Protein AF-S4R5C9-F1 (afdb_monomer)

Radius of gyration: 19.51 Å; Cα contacts (8 Å, |Δi|>4): 243; chains: 1; bounding box: 45×40×56 Å

pLDDT: mean 91.58, std 9.18, range [53.19, 98.69]

Mean predicted aligned error: 5.05 Å

Solvent-accessible surface area (backbone atoms only — not comparable to full-atom values): 12036 Å² total; per-residue (Å²): 106,40,69,55,26,50,75,70,68,37,30,64,60,19,30,56,48,32,59,58,55,49,49,51,47,51,50,50,50,67,71,42,66,58,54,38,86,53,45,67,55,42,52,51,41,52,50,49,34,52,51,27,31,50,49,38,38,64,70,46,58,91,45,79,73,33,53,56,54,29,45,51,47,40,49,55,49,42,54,54,50,49,51,50,34,48,59,19,67,66,56,79,77,34,54,83,89,33,26,38,49,77,48,36,62,59,45,50,48,53,44,48,59,46,29,64,71,68,67,44,62,77,70,48,56,65,54,51,51,55,44,75,71,35,94,53,62,81,73,53,54,63,71,54,51,27,54,43,28,40,51,52,13,51,50,26,46,74,72,67,38,45,69,62,13,39,54,27,22,49,51,18,49,72,64,44,61,87,84,43,55,70,59,46,35,59,40,44,71,58,37,48,60,40,35,41,76,73,73,47,72,82,53,70,69,58,25,63,75,54,74,43,61,87,52,49,61,61,53,60,73,77,105

Organism: Petromyzon marinus (NCBI:txid7757)

Nearest PDB structures (foldseek):
  3t5x-assembly1_A  TM=9.957E-01  e=4.744E-06  Homo sapiens
  9e8h-assembly1_V  TM=8.371E-01  e=2.441E-03  Homo sapiens
  8amz-assembly1_S  TM=8.122E-01  e=6.911E-03  Spinacia oleracea
  6fvw-assembly1_P  TM=4.932E-01  e=7.602E-02  Saccharomyces cerevisiae S288C
  5l4k-assembly1_P  TM=5.499E-01  e=7.991E-01  Homo sapiens

Sequence (223 aa):
RCTYAVGNHEYVEAYKYQTVVVQYPSKAFQADKEENWALPIMNSVTLDLRIFANSVSLTFHPLLESIHKQGDTLEKAADTLMSCFRVCASDNRAGIDDSKKWGMLFLVNQLFKIYFKINKLHLCKPLIRAIDSSPLKDEYTKAQRVTFKYYVGRKAMFDSDFKQAEEYLSFAFSHCHRSSQKNKRMILIYLLPVKMLLGHMPTLRLLKKYDLMQFADVTKAVR

Foldseek 3Di:
DLVVCVVVLVLVVNLVVLLVVLVVLLVVCVVPLAAQPCLVVNLVSLVSNLVSLVSQLVVQDPDPVSPVVNLVSLVVSLVSLVSLLVSQLPRPPYDPVRGSVLNLLSSLLSNLVSCVVSVVLVVNVVSVVSLVPDPCVPVHDLVSLLSNLLSVLVSCVVVVVLVSNLVSLVSSLVSPDPVPLVSNLSSCVSNQVSCVVVVHHDDPVVCVSNVNCVCVVVSVVVD

InterPro domains:
  IPR045114 Csn12 family [PTHR12732] (10-223)

Structure (mmCIF, N/CA/C/O backbone):
data_AF-S4R5C9-F1
#
_entry.id   AF-S4R5C9-F1
#
loop_
_atom_site.group_PDB
_atom_site.id
_atom_site.type_symbol
_atom_site.label_atom_id
_atom_site.label_alt_id
_atom_site.label_comp_id
_atom_site.label_asym_id
_atom_site.label_entity_id
_atom_site.label_seq_id
_atom_site.pdbx_PDB_ins_code
_atom_site.Cartn_x
_atom_site.Cartn_y
_atom_site.Cartn_z
_atom_site.occupancy
_atom_site.B_iso_or_equiv
_atom_site.auth_seq_id
_atom_site.auth_comp_id
_atom_site.aut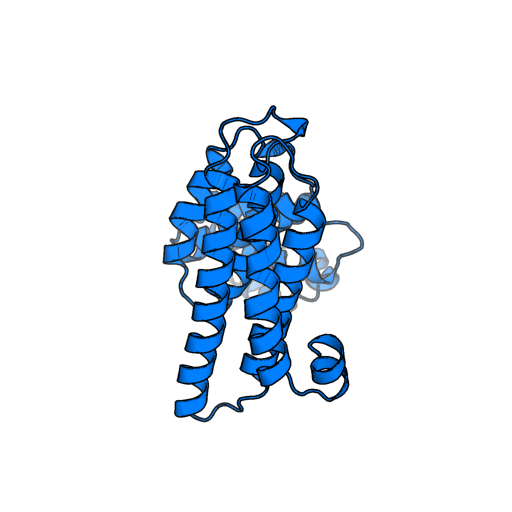h_asym_id
_atom_site.auth_atom_id
_atom_site.pdbx_PDB_model_num
ATOM 1 N N . ARG A 1 1 ? 17.166 -19.550 -13.943 1.00 79.81 1 ARG A N 1
ATOM 2 C CA . ARG A 1 1 ? 18.085 -19.312 -12.797 1.00 79.81 1 ARG A CA 1
ATOM 3 C C . ARG A 1 1 ? 17.322 -18.873 -11.551 1.00 79.81 1 ARG A C 1
ATOM 5 O O . ARG A 1 1 ? 17.345 -19.623 -10.592 1.00 79.81 1 ARG A O 1
ATOM 12 N N . CYS A 1 2 ? 16.576 -17.759 -11.571 1.00 82.38 2 CYS A N 1
ATOM 13 C CA . CYS A 1 2 ? 15.759 -17.349 -10.415 1.00 82.38 2 CYS A CA 1
ATOM 14 C C . CYS A 1 2 ? 14.733 -18.417 -9.989 1.00 82.38 2 CYS A C 1
ATOM 16 O O . CYS A 1 2 ? 14.710 -18.819 -8.835 1.00 82.38 2 CYS A O 1
ATOM 18 N N . THR A 1 3 ? 13.943 -18.942 -10.929 1.00 85.00 3 THR A N 1
ATOM 19 C CA . THR A 1 3 ? 12.956 -20.009 -10.667 1.00 85.00 3 THR A CA 1
ATOM 20 C C . THR A 1 3 ? 13.581 -21.290 -10.113 1.00 85.00 3 THR A C 1
ATOM 22 O O . THR A 1 3 ? 13.019 -21.908 -9.218 1.00 85.00 3 THR A O 1
ATOM 25 N N . TYR A 1 4 ? 14.768 -21.650 -10.603 1.00 88.88 4 TYR A N 1
ATOM 26 C CA . TYR A 1 4 ? 15.545 -22.788 -10.112 1.00 88.88 4 TYR A CA 1
ATOM 27 C C . TYR A 1 4 ? 15.993 -22.585 -8.656 1.00 88.88 4 TYR A C 1
ATOM 29 O O . TYR A 1 4 ? 15.743 -23.442 -7.817 1.00 88.88 4 TYR A O 1
ATOM 37 N N . ALA A 1 5 ? 16.559 -21.417 -8.331 1.00 85.50 5 ALA A N 1
ATOM 38 C CA . ALA A 1 5 ? 16.957 -21.079 -6.962 1.00 85.50 5 ALA A CA 1
ATOM 39 C C . ALA A 1 5 ? 15.758 -21.081 -5.995 1.00 85.50 5 ALA A C 1
ATOM 41 O O . ALA A 1 5 ? 15.862 -21.576 -4.877 1.00 85.50 5 ALA A O 1
ATOM 42 N N . VAL A 1 6 ? 14.590 -20.593 -6.435 1.00 86.44 6 VAL A N 1
ATOM 43 C CA . VAL A 1 6 ? 13.346 -20.675 -5.647 1.00 86.44 6 VAL A CA 1
ATOM 44 C C . VAL A 1 6 ? 12.923 -22.127 -5.417 1.00 86.44 6 VAL A C 1
ATOM 46 O O . VAL A 1 6 ? 12.556 -22.468 -4.295 1.00 86.44 6 VAL A O 1
ATOM 49 N N . GLY A 1 7 ? 13.006 -22.978 -6.446 1.00 86.69 7 GLY A N 1
ATOM 50 C CA . GLY A 1 7 ? 12.710 -24.411 -6.342 1.00 86.69 7 GLY A CA 1
ATOM 51 C C . GLY A 1 7 ? 13.601 -25.144 -5.334 1.00 86.69 7 GLY A C 1
ATOM 52 O O . GLY A 1 7 ? 13.126 -26.045 -4.653 1.00 86.69 7 GLY A O 1
ATOM 53 N N . ASN A 1 8 ? 14.847 -24.693 -5.174 1.00 89.50 8 ASN A N 1
ATOM 54 C CA . ASN A 1 8 ? 15.808 -25.239 -4.211 1.00 89.50 8 ASN A CA 1
ATOM 55 C C . ASN A 1 8 ? 15.792 -24.530 -2.842 1.00 89.50 8 ASN A C 1
ATOM 57 O O . ASN A 1 8 ? 16.657 -24.786 -2.011 1.00 89.50 8 ASN A O 1
ATOM 61 N N . HIS A 1 9 ? 14.843 -23.620 -2.594 1.00 84.81 9 HIS A N 1
ATOM 62 C CA . HIS A 1 9 ? 14.776 -22.788 -1.381 1.00 84.81 9 HIS A CA 1
ATOM 63 C C . HIS A 1 9 ? 15.998 -21.875 -1.140 1.00 84.81 9 HIS A C 1
ATOM 65 O O . HIS A 1 9 ? 16.202 -21.354 -0.042 1.00 84.81 9 HIS A O 1
ATOM 71 N N . GLU A 1 10 ? 16.773 -21.584 -2.184 1.00 88.44 10 GLU A N 1
ATOM 72 C CA . GLU A 1 10 ? 17.929 -20.685 -2.160 1.00 88.44 10 GLU A CA 1
ATOM 73 C C . GLU A 1 10 ? 17.485 -19.222 -2.346 1.00 88.44 10 GLU A C 1
ATOM 75 O O . GLU A 1 10 ? 17.770 -18.562 -3.351 1.00 88.44 10 GLU A O 1
ATOM 80 N N . TYR A 1 11 ? 16.753 -18.679 -1.367 1.00 87.06 11 TYR A N 1
ATOM 81 C CA . TYR A 1 11 ? 16.128 -17.354 -1.495 1.00 87.06 11 TYR A CA 1
ATOM 82 C C . TYR A 1 11 ? 17.123 -16.197 -1.640 1.00 87.06 11 TYR A C 1
ATOM 84 O O . TYR A 1 11 ? 16.793 -15.188 -2.264 1.00 87.06 11 TYR A O 1
ATOM 92 N N . VAL A 1 12 ? 18.338 -16.328 -1.094 1.00 87.94 12 VAL A N 1
ATOM 93 C CA . VAL A 1 12 ? 19.394 -15.309 -1.236 1.00 87.94 12 VAL A CA 1
ATOM 94 C C . VAL A 1 12 ? 19.803 -15.175 -2.699 1.00 87.94 12 VAL A C 1
ATOM 96 O O . VAL A 1 12 ? 19.916 -14.066 -3.220 1.00 87.94 12 VAL A O 1
ATOM 99 N N . GLU A 1 13 ? 19.980 -16.303 -3.377 1.00 89.44 13 GLU A N 1
ATOM 100 C CA . GLU A 1 13 ? 20.410 -16.327 -4.768 1.00 89.44 13 GLU A CA 1
ATOM 101 C C . GLU A 1 13 ? 19.257 -15.942 -5.705 1.00 89.44 13 GLU A C 1
ATOM 103 O O . GLU A 1 13 ? 19.438 -15.141 -6.624 1.00 89.44 13 GLU A O 1
ATOM 108 N N . ALA A 1 14 ? 18.035 -16.395 -5.398 1.00 91.75 14 ALA A N 1
ATOM 109 C CA . ALA A 1 14 ? 16.822 -15.926 -6.066 1.00 91.75 14 ALA A CA 1
ATOM 110 C C . ALA A 1 14 ? 16.676 -14.396 -5.980 1.00 91.75 14 ALA A C 1
ATOM 112 O O . ALA A 1 14 ? 16.425 -13.747 -6.994 1.00 91.75 14 ALA A O 1
ATOM 113 N N . TYR A 1 15 ? 16.899 -13.800 -4.804 1.00 92.25 15 TYR A N 1
ATOM 114 C CA . TYR A 1 15 ? 16.851 -12.349 -4.616 1.00 92.25 15 TYR A CA 1
ATOM 115 C C . TYR A 1 15 ? 17.889 -11.610 -5.475 1.00 92.25 15 TYR A C 1
ATOM 117 O O . TYR A 1 15 ? 17.554 -10.612 -6.121 1.00 92.25 15 TYR A O 1
ATOM 125 N N . LYS A 1 16 ? 19.134 -12.106 -5.540 1.00 91.69 16 LYS A N 1
ATOM 126 C CA . LYS A 1 16 ? 20.177 -11.512 -6.394 1.00 91.69 16 LYS A CA 1
ATOM 127 C C . LYS A 1 16 ? 19.778 -11.542 -7.866 1.00 91.69 16 LYS A C 1
ATOM 129 O O . LYS A 1 16 ? 19.816 -10.504 -8.525 1.00 91.69 16 LYS A O 1
ATOM 134 N N . TYR A 1 17 ? 19.340 -12.698 -8.372 1.00 93.12 17 TYR A N 1
ATOM 135 C CA . TYR A 1 17 ? 18.877 -12.808 -9.757 1.00 93.12 17 TYR A CA 1
ATOM 136 C C . TYR A 1 17 ? 17.682 -11.895 -10.025 1.00 93.12 17 TYR A C 1
ATOM 138 O O . TYR A 1 17 ? 17.655 -11.202 -11.040 1.00 93.12 17 TYR A O 1
ATOM 146 N N . GLN A 1 18 ? 16.726 -11.837 -9.099 1.00 94.56 18 GLN A N 1
ATOM 147 C CA . GLN A 1 18 ? 15.536 -11.013 -9.256 1.00 94.56 18 GLN A CA 1
ATOM 148 C C . GLN A 1 18 ? 15.854 -9.513 -9.265 1.00 94.56 18 GLN A C 1
ATOM 150 O O . GLN A 1 18 ? 15.237 -8.763 -10.017 1.00 94.56 18 GLN A O 1
ATOM 155 N N . THR A 1 19 ? 16.846 -9.070 -8.491 1.00 92.81 19 THR A N 1
ATOM 156 C CA . THR A 1 19 ? 17.295 -7.668 -8.482 1.00 92.81 19 THR A CA 1
ATOM 157 C C . THR A 1 19 ? 17.776 -7.232 -9.868 1.00 92.81 19 THR A C 1
ATOM 159 O O . THR A 1 19 ? 17.468 -6.126 -10.310 1.00 92.81 19 THR A O 1
ATOM 162 N N . VAL A 1 20 ? 18.469 -8.117 -10.592 1.00 93.31 20 VAL A N 1
ATOM 163 C CA . VAL A 1 20 ? 18.879 -7.869 -11.983 1.00 93.31 20 VAL A CA 1
ATOM 164 C C . VAL A 1 20 ? 17.662 -7.846 -12.911 1.00 93.31 20 VAL A C 1
ATOM 166 O O . VAL A 1 20 ? 17.539 -6.949 -13.742 1.00 93.31 20 VAL A O 1
ATOM 169 N N . VAL A 1 21 ? 16.721 -8.783 -12.740 1.00 93.88 21 VAL A N 1
ATOM 170 C CA . VAL A 1 21 ? 15.505 -8.874 -13.569 1.00 93.88 21 VAL A CA 1
ATOM 171 C C . VAL A 1 21 ? 14.656 -7.597 -13.494 1.00 93.88 21 VAL A C 1
ATOM 173 O O . VAL A 1 21 ? 14.178 -7.115 -14.520 1.00 93.88 21 VAL A O 1
ATOM 176 N N . VAL A 1 22 ? 14.509 -6.997 -12.310 1.00 94.00 22 VAL A N 1
ATOM 177 C CA . VAL A 1 22 ? 13.706 -5.772 -12.114 1.00 94.00 22 VAL A CA 1
ATOM 178 C C . VAL A 1 22 ? 14.245 -4.568 -12.906 1.00 94.00 22 VAL A C 1
ATOM 180 O O . VAL A 1 22 ? 13.493 -3.650 -13.243 1.00 94.00 22 VAL A O 1
ATOM 183 N N . GLN A 1 23 ? 15.527 -4.571 -13.280 1.00 90.31 23 GLN A N 1
ATOM 184 C CA . GLN A 1 23 ? 16.108 -3.489 -14.075 1.00 90.31 23 GLN A CA 1
ATOM 185 C C . GLN A 1 23 ? 15.614 -3.480 -15.529 1.00 90.31 23 GLN A C 1
ATOM 187 O O . GLN A 1 23 ? 15.586 -2.412 -16.140 1.00 90.31 23 GLN A O 1
ATOM 192 N N . TYR A 1 24 ? 15.208 -4.622 -16.099 1.00 91.75 24 TYR A N 1
ATOM 193 C CA . TYR A 1 24 ? 14.829 -4.690 -17.517 1.00 91.75 24 TYR A CA 1
ATOM 194 C C . TYR A 1 24 ? 13.519 -3.958 -17.831 1.00 91.75 24 TYR A C 1
ATOM 196 O O . TYR A 1 24 ? 13.548 -3.121 -18.733 1.00 91.75 24 TYR A O 1
ATOM 204 N N . PRO A 1 25 ? 12.406 -4.147 -17.088 1.00 89.25 25 PRO A N 1
ATOM 205 C CA . PRO A 1 25 ? 11.191 -3.362 -17.328 1.00 89.25 25 PRO A CA 1
ATOM 206 C C . PRO A 1 25 ? 11.414 -1.859 -17.132 1.00 89.25 25 PRO A C 1
ATOM 208 O O . PRO A 1 25 ? 10.849 -1.047 -17.856 1.00 89.25 25 PRO A O 1
ATOM 211 N N . SER A 1 26 ? 12.292 -1.478 -16.196 1.00 86.62 26 SER A N 1
ATOM 212 C CA . SER A 1 26 ? 12.654 -0.070 -15.986 1.00 86.62 26 SER A CA 1
ATOM 213 C C . SER A 1 26 ? 13.379 0.522 -17.199 1.00 86.62 26 SER A C 1
ATOM 215 O O . SER A 1 26 ? 13.092 1.651 -17.586 1.00 86.62 26 SER A O 1
ATOM 217 N N . LYS A 1 27 ? 14.293 -0.240 -17.817 1.00 89.00 27 LYS A N 1
ATOM 218 C CA . LYS A 1 27 ? 14.979 0.157 -19.057 1.00 89.00 27 LYS A CA 1
ATOM 219 C C . LYS A 1 27 ? 14.013 0.217 -20.242 1.00 89.00 27 LYS A C 1
ATOM 221 O O . LYS A 1 27 ? 14.058 1.188 -20.988 1.00 89.00 27 LYS A O 1
ATOM 226 N N . ALA A 1 28 ? 13.114 -0.760 -20.371 1.00 88.75 28 ALA A N 1
ATOM 227 C CA . ALA A 1 28 ? 12.087 -0.768 -21.414 1.00 88.75 28 ALA A CA 1
ATOM 228 C C . ALA A 1 28 ? 11.208 0.492 -21.344 1.00 88.75 28 ALA A C 1
ATOM 230 O O . ALA A 1 28 ? 11.053 1.188 -22.335 1.00 8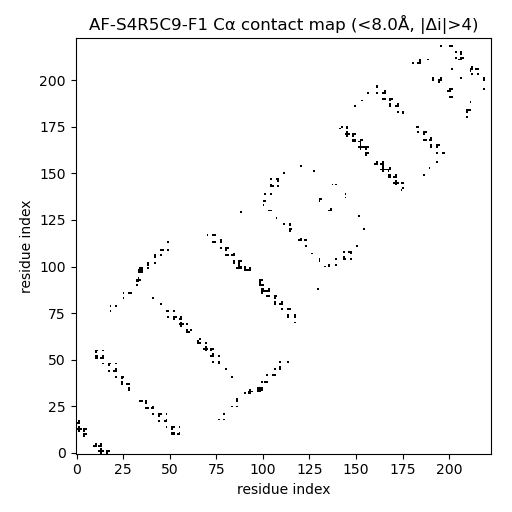8.75 28 ALA A O 1
ATOM 231 N N . PHE A 1 29 ? 10.754 0.884 -20.150 1.00 86.88 29 PHE A N 1
ATOM 232 C CA . PHE A 1 29 ? 9.981 2.119 -19.957 1.00 86.88 29 PHE A CA 1
ATOM 233 C C . PHE A 1 29 ? 10.718 3.418 -20.291 1.00 86.88 29 PHE A C 1
ATOM 235 O O . PHE A 1 29 ? 10.071 4.438 -20.548 1.00 86.88 29 PHE A O 1
ATOM 242 N N . GLN A 1 30 ? 12.049 3.414 -20.224 1.00 83.25 30 GLN A N 1
ATOM 243 C CA . GLN A 1 30 ? 12.864 4.566 -20.606 1.00 83.25 30 GLN A CA 1
ATOM 244 C C . GLN A 1 30 ? 13.075 4.638 -22.123 1.00 83.25 30 GLN A C 1
ATOM 246 O O . GLN A 1 30 ? 13.162 5.746 -22.657 1.00 83.25 30 GLN A O 1
ATOM 251 N N . ALA A 1 31 ? 13.147 3.482 -22.791 1.00 87.00 31 ALA A N 1
ATOM 252 C CA . ALA A 1 31 ? 13.216 3.379 -24.245 1.00 87.00 31 ALA A CA 1
ATOM 253 C C . ALA A 1 31 ? 11.865 3.739 -24.886 1.00 87.00 31 ALA A C 1
ATOM 255 O O . ALA A 1 31 ? 11.795 4.675 -25.683 1.00 87.00 31 ALA A O 1
ATOM 256 N N . ASP A 1 32 ? 10.790 3.091 -24.437 1.00 84.75 32 ASP A N 1
ATOM 257 C CA . ASP A 1 32 ? 9.441 3.256 -24.974 1.00 84.75 32 ASP A CA 1
ATOM 258 C C . ASP A 1 32 ? 8.687 4.291 -24.140 1.00 84.75 32 ASP A C 1
ATOM 260 O O . ASP A 1 32 ? 8.057 3.995 -23.120 1.00 84.75 32 ASP A O 1
ATOM 264 N N . LYS A 1 33 ? 8.812 5.566 -24.517 1.00 80.88 33 LYS A N 1
ATOM 265 C CA . LYS A 1 33 ? 8.306 6.680 -23.697 1.00 80.88 33 LYS A CA 1
ATOM 266 C C . LYS A 1 33 ? 6.783 6.771 -23.654 1.00 80.88 33 LYS A C 1
ATOM 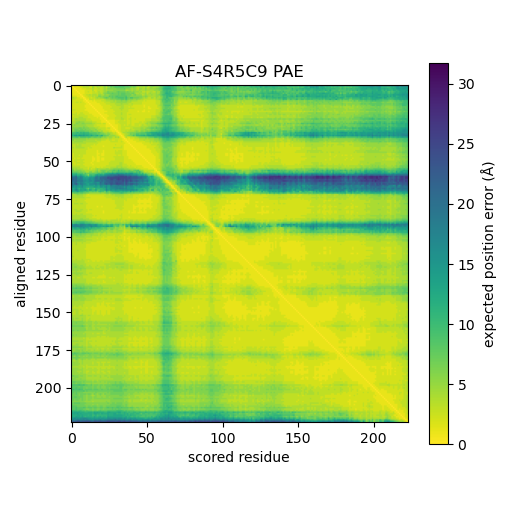268 O O . LYS A 1 33 ? 6.275 7.245 -22.642 1.00 80.88 33 LYS A O 1
ATOM 273 N N . GLU A 1 34 ? 6.099 6.288 -24.681 1.00 82.38 34 GLU A N 1
ATOM 274 C CA . GLU A 1 34 ? 4.664 6.517 -24.894 1.00 82.38 34 GLU A CA 1
ATOM 275 C C . GLU A 1 34 ? 3.790 5.295 -24.594 1.00 82.38 34 GLU A C 1
ATOM 277 O O . GLU A 1 34 ? 2.576 5.427 -24.586 1.00 82.38 34 GLU A O 1
ATOM 282 N N . GLU A 1 35 ? 4.383 4.140 -24.277 1.00 86.69 35 GLU A N 1
ATOM 283 C CA . GLU A 1 35 ? 3.642 2.898 -24.037 1.00 86.69 35 GLU A CA 1
ATOM 284 C C . GLU A 1 35 ? 3.809 2.375 -22.605 1.00 86.69 35 GLU A C 1
ATOM 286 O O . GLU A 1 35 ? 4.835 2.588 -21.945 1.00 86.69 35 GLU A O 1
ATOM 291 N N . ASN A 1 36 ? 2.818 1.612 -22.133 1.00 90.88 36 ASN A N 1
ATOM 292 C CA . ASN A 1 36 ? 2.822 0.989 -20.807 1.00 90.88 36 ASN A CA 1
ATOM 293 C C . ASN A 1 36 ? 2.753 -0.548 -20.819 1.00 90.88 36 ASN A C 1
ATOM 295 O O . ASN A 1 36 ? 2.555 -1.154 -19.762 1.00 90.88 36 ASN A O 1
ATOM 299 N N . TRP A 1 37 ? 2.981 -1.192 -21.969 1.00 91.62 37 TRP A N 1
ATOM 300 C CA . TRP A 1 37 ? 2.863 -2.646 -22.155 1.00 91.62 37 TRP A CA 1
ATOM 301 C C . TRP A 1 37 ? 3.650 -3.473 -21.122 1.00 91.62 37 TRP A C 1
ATOM 303 O O . TRP A 1 37 ? 3.231 -4.564 -20.736 1.00 91.62 37 TRP A O 1
ATOM 313 N N . ALA A 1 38 ? 4.777 -2.950 -20.624 1.00 92.94 38 ALA A N 1
ATOM 314 C CA . ALA A 1 38 ? 5.618 -3.616 -19.629 1.00 92.94 38 ALA A CA 1
ATOM 315 C C . ALA A 1 38 ? 5.130 -3.453 -18.168 1.00 92.94 38 ALA A C 1
ATOM 317 O O . ALA A 1 38 ? 5.760 -3.995 -17.256 1.00 92.94 38 ALA A O 1
ATOM 318 N N . LEU A 1 39 ? 4.003 -2.773 -17.899 1.00 93.88 39 LEU A N 1
ATOM 319 C CA . LEU A 1 39 ? 3.438 -2.616 -16.544 1.00 93.88 39 LEU A CA 1
ATOM 320 C C . LEU A 1 39 ? 3.095 -3.945 -15.857 1.00 93.88 39 LEU A C 1
ATOM 322 O O . LEU A 1 39 ? 3.478 -4.116 -14.695 1.00 93.88 39 LEU A O 1
ATOM 326 N N . PRO A 1 40 ? 2.424 -4.915 -16.508 1.00 94.75 40 PRO A N 1
ATOM 327 C CA . PRO A 1 40 ? 2.171 -6.217 -15.897 1.00 94.75 40 PRO A CA 1
ATOM 328 C C . PRO A 1 40 ? 3.468 -6.942 -15.519 1.00 94.75 40 PRO A C 1
ATOM 330 O O . PRO A 1 40 ? 3.555 -7.528 -14.438 1.00 94.75 40 PRO A O 1
ATOM 333 N N . ILE A 1 41 ? 4.501 -6.834 -16.362 1.00 95.31 41 ILE A N 1
ATOM 334 C CA . ILE A 1 41 ? 5.819 -7.426 -16.107 1.00 95.31 41 ILE A CA 1
ATOM 335 C C . ILE A 1 41 ? 6.460 -6.747 -14.898 1.00 95.31 41 ILE A C 1
ATOM 337 O O . ILE A 1 41 ? 6.837 -7.438 -13.955 1.00 95.31 41 ILE A O 1
ATOM 341 N N . MET A 1 42 ? 6.512 -5.408 -14.881 1.00 95.19 42 MET A N 1
ATOM 342 C CA . MET A 1 42 ? 7.004 -4.608 -13.754 1.00 95.19 42 MET A CA 1
ATOM 343 C C . MET A 1 42 ? 6.326 -5.018 -12.440 1.00 95.19 42 MET A C 1
ATOM 345 O O . MET A 1 42 ? 6.995 -5.251 -11.430 1.00 95.19 42 MET A O 1
ATOM 349 N N . ASN A 1 43 ? 4.998 -5.150 -12.450 1.00 95.75 43 ASN A N 1
ATOM 350 C CA . ASN A 1 43 ? 4.226 -5.537 -11.274 1.00 95.75 43 ASN A CA 1
ATOM 351 C C . ASN A 1 43 ? 4.595 -6.945 -10.783 1.00 95.75 43 ASN A C 1
ATOM 353 O O . ASN A 1 43 ? 4.781 -7.141 -9.581 1.00 95.75 43 ASN A O 1
ATOM 357 N N . SER A 1 44 ? 4.750 -7.914 -11.690 1.00 96.12 44 SER A N 1
ATOM 358 C CA . SER A 1 44 ? 5.162 -9.273 -11.322 1.00 96.12 44 SER A CA 1
ATOM 359 C C . SER A 1 44 ? 6.575 -9.289 -10.741 1.00 96.12 44 SER A C 1
ATOM 361 O O . SER A 1 44 ? 6.787 -9.772 -9.631 1.00 96.12 44 SER A O 1
ATOM 363 N N . VAL A 1 45 ? 7.546 -8.689 -11.436 1.00 95.56 45 VAL A N 1
ATOM 364 C CA . VAL A 1 45 ? 8.953 -8.791 -11.025 1.00 95.56 45 VAL A CA 1
ATOM 365 C C . VAL A 1 45 ? 9.237 -8.053 -9.717 1.00 95.56 45 VAL A C 1
ATOM 367 O O . VAL A 1 45 ? 10.059 -8.510 -8.920 1.00 95.56 45 VAL A O 1
ATOM 370 N N . THR A 1 46 ? 8.545 -6.940 -9.458 1.00 96.69 46 THR A N 1
ATOM 371 C CA . THR A 1 46 ? 8.674 -6.189 -8.197 1.00 96.69 46 THR A CA 1
ATOM 372 C C . THR A 1 46 ? 7.956 -6.877 -7.038 1.00 96.69 46 THR A C 1
ATOM 374 O O . THR A 1 46 ? 8.438 -6.826 -5.902 1.00 96.69 46 THR A O 1
ATOM 377 N N . LEU A 1 47 ? 6.839 -7.564 -7.302 1.00 96.75 47 LEU A N 1
ATOM 378 C CA . LEU A 1 47 ? 6.188 -8.429 -6.320 1.00 96.75 47 LEU A CA 1
ATOM 379 C C . LEU A 1 47 ? 7.114 -9.567 -5.895 1.00 96.75 47 LEU A C 1
ATOM 381 O O . LEU A 1 47 ? 7.294 -9.776 -4.693 1.00 96.75 47 LEU A O 1
ATOM 385 N N . ASP A 1 48 ? 7.709 -10.256 -6.864 1.00 95.44 48 ASP A N 1
ATOM 386 C CA . ASP A 1 48 ? 8.628 -11.367 -6.629 1.00 95.44 48 ASP A CA 1
ATOM 387 C C . ASP A 1 48 ? 9.862 -10.903 -5.858 1.00 95.44 48 ASP A C 1
ATOM 389 O O . ASP A 1 48 ? 10.213 -11.511 -4.848 1.00 95.44 48 ASP A O 1
ATOM 393 N N . LEU A 1 49 ? 10.451 -9.758 -6.232 1.00 95.75 49 LEU A N 1
ATOM 394 C CA . LEU A 1 49 ? 11.581 -9.178 -5.502 1.00 95.75 49 LEU A CA 1
ATOM 395 C C . LEU A 1 49 ? 11.238 -8.957 -4.024 1.00 95.75 49 LEU A C 1
ATOM 397 O O . LEU A 1 49 ? 12.008 -9.340 -3.145 1.00 95.75 49 LEU A O 1
ATOM 401 N N . ARG A 1 50 ? 10.057 -8.394 -3.734 1.00 96.19 50 ARG A N 1
ATOM 402 C CA . ARG A 1 50 ? 9.580 -8.199 -2.358 1.00 96.19 50 ARG A CA 1
ATOM 403 C C . ARG A 1 50 ? 9.371 -9.534 -1.641 1.00 96.19 50 ARG A C 1
ATOM 405 O O . ARG A 1 50 ? 9.684 -9.634 -0.458 1.00 96.19 50 ARG A O 1
ATOM 412 N N . ILE A 1 51 ? 8.800 -10.541 -2.307 1.00 94.19 51 ILE A N 1
ATOM 413 C CA . ILE A 1 51 ? 8.593 -11.875 -1.720 1.00 94.19 51 ILE A CA 1
ATOM 414 C C . ILE A 1 51 ? 9.940 -12.509 -1.375 1.00 94.19 51 ILE A C 1
ATOM 416 O O . ILE A 1 51 ? 10.115 -12.932 -0.237 1.00 94.19 51 ILE A O 1
ATOM 420 N N . PHE A 1 52 ? 10.903 -12.508 -2.295 1.00 93.50 52 PHE A N 1
ATOM 421 C CA . PHE A 1 52 ? 12.221 -13.094 -2.060 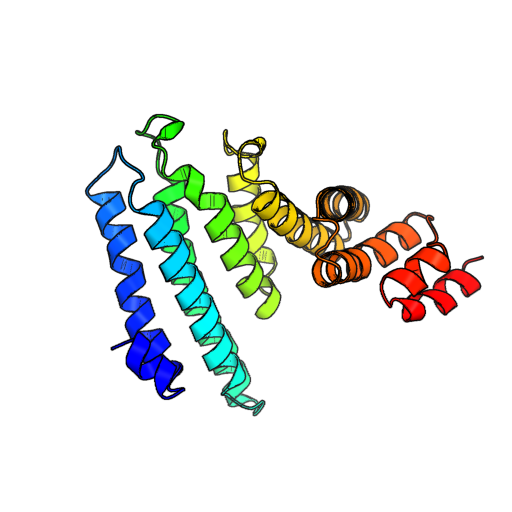1.00 93.50 52 PHE A CA 1
ATOM 422 C C . PHE A 1 52 ? 12.993 -12.336 -0.986 1.00 93.50 52 PHE A C 1
ATOM 424 O O . PHE A 1 52 ? 13.499 -12.970 -0.066 1.00 93.50 52 PHE A O 1
ATOM 431 N N . ALA A 1 53 ? 12.991 -10.999 -1.009 1.00 92.38 53 ALA A N 1
ATOM 432 C CA . ALA A 1 53 ? 13.591 -10.192 0.056 1.00 92.38 53 ALA A CA 1
ATOM 433 C C . ALA A 1 53 ? 12.984 -10.528 1.428 1.00 92.38 53 ALA A C 1
ATOM 435 O O . ALA A 1 53 ? 13.697 -10.662 2.419 1.00 92.38 53 ALA A O 1
ATOM 436 N N . ASN A 1 54 ? 11.663 -10.724 1.481 1.00 90.69 54 ASN A N 1
ATOM 437 C CA . ASN A 1 54 ? 10.952 -11.115 2.691 1.00 90.69 54 ASN A CA 1
ATOM 438 C C . ASN A 1 54 ? 11.304 -12.542 3.148 1.00 90.69 54 ASN A C 1
ATOM 440 O O . ASN A 1 54 ? 11.448 -12.759 4.346 1.00 90.69 54 ASN A O 1
ATOM 444 N N . SER A 1 55 ? 11.462 -13.495 2.227 1.00 88.69 55 SER A N 1
ATOM 445 C CA . SER A 1 55 ? 11.868 -14.874 2.536 1.00 88.69 55 SER A CA 1
ATOM 446 C C . SER A 1 55 ? 13.314 -14.953 3.025 1.00 88.69 55 SER A C 1
ATOM 448 O O . SER A 1 55 ? 13.587 -15.616 4.024 1.00 88.69 55 SER A O 1
ATOM 450 N N . VAL A 1 56 ? 14.229 -14.210 2.393 1.00 86.00 56 VAL A N 1
ATOM 451 C CA . VAL A 1 56 ? 15.611 -14.035 2.869 1.00 86.00 56 VAL A CA 1
ATOM 452 C C . VAL A 1 56 ? 15.598 -13.491 4.294 1.00 86.00 56 VAL A C 1
ATOM 454 O O . VAL A 1 56 ? 16.210 -14.068 5.188 1.00 86.00 56 VAL A O 1
ATOM 457 N N . SER A 1 57 ? 14.799 -12.448 4.527 1.00 78.12 57 SER A N 1
ATOM 458 C CA . SER A 1 57 ? 14.591 -11.847 5.843 1.00 78.12 57 SER A CA 1
ATOM 459 C C . SER A 1 57 ? 14.125 -12.843 6.914 1.00 78.12 57 SER A C 1
ATOM 461 O O . SER A 1 57 ? 14.439 -12.644 8.082 1.00 78.12 57 SER A O 1
ATOM 463 N N . LEU A 1 58 ? 13.350 -13.869 6.556 1.00 76.69 58 LEU A N 1
ATOM 464 C CA . LEU A 1 58 ? 12.832 -14.870 7.498 1.00 76.69 58 LEU A CA 1
ATOM 465 C C . LEU A 1 58 ? 13.798 -16.041 7.723 1.00 76.69 58 LEU A C 1
ATOM 467 O O . LEU A 1 58 ? 13.737 -16.676 8.769 1.00 76.69 58 LEU A O 1
ATOM 471 N N . THR A 1 59 ? 14.677 -16.322 6.757 1.00 72.44 59 THR A N 1
ATOM 472 C CA . THR A 1 59 ? 15.646 -17.433 6.824 1.00 72.44 59 THR A CA 1
ATOM 473 C C . THR A 1 59 ? 16.796 -17.119 7.789 1.00 72.44 59 THR A C 1
ATOM 475 O O . THR A 1 59 ? 17.360 -18.007 8.422 1.00 72.44 59 THR A O 1
ATOM 478 N N . PHE A 1 60 ? 17.116 -15.838 7.957 1.00 66.00 60 PHE A N 1
ATOM 479 C CA . PHE A 1 60 ? 18.039 -15.360 8.977 1.00 66.00 60 PHE A CA 1
ATOM 480 C C . PHE A 1 60 ? 17.346 -15.362 10.363 1.00 66.00 60 PHE A C 1
ATOM 482 O O . PHE A 1 60 ? 16.669 -14.408 10.734 1.00 66.00 60 PHE A O 1
ATOM 489 N N . HIS A 1 61 ? 17.482 -16.463 11.118 1.00 53.19 61 HIS A N 1
ATOM 490 C CA . HIS A 1 61 ? 17.027 -16.644 12.518 1.00 53.19 61 HIS A CA 1
ATOM 491 C C . HIS A 1 61 ? 17.489 -15.470 13.425 1.00 53.19 61 HIS A C 1
ATOM 493 O O . HIS A 1 61 ? 18.549 -14.923 13.135 1.00 53.19 61 HIS A O 1
ATOM 499 N N . PRO A 1 62 ? 16.788 -15.072 14.516 1.00 53.31 62 PRO A N 1
ATOM 500 C CA . PRO A 1 62 ? 16.941 -13.790 15.213 1.00 53.31 62 PRO A CA 1
ATOM 501 C C . PRO A 1 62 ? 18.152 -13.761 16.162 1.00 53.31 62 PRO A C 1
ATOM 503 O O . PRO A 1 62 ? 18.019 -13.609 17.373 1.00 53.31 62 PRO A O 1
ATOM 506 N N . LEU A 1 63 ? 19.350 -13.906 15.611 1.00 58.94 63 LEU A N 1
ATOM 507 C CA . LEU A 1 63 ? 20.577 -13.440 16.249 1.00 58.94 63 LEU A CA 1
ATOM 508 C C . LEU A 1 63 ? 20.726 -11.940 15.943 1.00 58.94 63 LEU A C 1
ATOM 510 O O . LEU A 1 63 ? 20.364 -11.489 14.860 1.00 58.94 63 LEU A O 1
ATOM 514 N N . LEU A 1 64 ? 21.247 -11.139 16.873 1.00 56.88 64 LEU A N 1
ATOM 515 C CA . LEU A 1 64 ? 21.312 -9.670 16.744 1.00 56.88 64 LEU A CA 1
ATOM 516 C C . LEU A 1 64 ? 21.974 -9.179 15.437 1.00 56.88 64 LEU A C 1
ATOM 518 O O . LEU A 1 64 ? 21.500 -8.216 14.834 1.00 56.88 64 LEU A O 1
ATOM 522 N N . GLU A 1 65 ? 23.001 -9.873 14.936 1.00 57.53 65 GLU A N 1
ATOM 523 C CA . GLU A 1 65 ? 23.642 -9.555 13.646 1.00 57.53 65 GLU A CA 1
ATOM 524 C C . GLU A 1 65 ? 22.744 -9.824 12.428 1.00 57.53 65 GLU A C 1
ATOM 526 O O . GLU A 1 65 ? 22.868 -9.185 11.378 1.00 57.53 65 GLU A O 1
ATOM 531 N N . SER A 1 66 ? 21.824 -10.776 12.551 1.00 55.56 66 SER A N 1
ATOM 532 C CA . SER A 1 66 ? 20.940 -11.203 11.473 1.00 55.56 66 SER A CA 1
ATOM 533 C C . SER A 1 66 ? 19.760 -10.237 11.294 1.00 55.56 66 SER A C 1
ATOM 535 O O . SER A 1 66 ? 19.345 -9.993 10.163 1.00 55.56 66 SER A O 1
ATOM 537 N N . ILE A 1 67 ? 19.294 -9.603 12.380 1.00 58.88 67 ILE A N 1
ATOM 538 C CA . ILE A 1 67 ? 18.264 -8.547 12.363 1.00 58.88 67 ILE A CA 1
ATOM 539 C C . ILE A 1 67 ? 18.766 -7.327 11.578 1.00 58.88 67 ILE A C 1
ATOM 541 O O . ILE A 1 67 ? 18.024 -6.736 10.792 1.00 58.88 67 ILE A O 1
ATOM 545 N N . HIS A 1 68 ? 20.047 -6.977 11.721 1.00 62.47 68 HIS A N 1
ATOM 546 C CA . HIS A 1 68 ? 20.644 -5.875 10.964 1.00 62.47 68 HIS A CA 1
ATOM 547 C C . HIS A 1 68 ? 20.709 -6.194 9.457 1.00 62.47 68 HIS A C 1
ATOM 549 O O . HIS A 1 68 ? 20.288 -5.392 8.624 1.00 62.47 68 HIS A O 1
ATOM 555 N N . LYS A 1 69 ? 21.133 -7.416 9.098 1.00 65.88 69 LYS A N 1
ATOM 556 C CA . LYS A 1 69 ? 21.138 -7.906 7.702 1.00 65.88 69 LYS A CA 1
ATOM 557 C C . LYS A 1 69 ? 19.725 -8.063 7.113 1.00 65.88 69 LYS A C 1
ATOM 559 O O . LYS A 1 69 ? 19.532 -7.910 5.902 1.00 65.88 69 LYS A O 1
ATOM 564 N N . GLN A 1 70 ? 18.731 -8.337 7.960 1.00 63.66 70 GLN A N 1
ATOM 565 C CA . GLN A 1 70 ? 17.318 -8.422 7.593 1.00 63.66 70 GLN A CA 1
ATOM 566 C C . GLN A 1 70 ? 16.779 -7.069 7.111 1.00 63.66 70 GLN A C 1
ATOM 568 O O . GLN A 1 70 ? 16.135 -7.009 6.059 1.00 63.66 70 GLN A O 1
ATOM 573 N N . GLY A 1 71 ? 17.050 -6.000 7.869 1.00 74.25 71 GLY A N 1
ATOM 574 C CA . GLY A 1 71 ? 16.702 -4.630 7.490 1.00 74.25 71 GLY A CA 1
ATOM 575 C C . GLY A 1 71 ? 17.382 -4.220 6.187 1.00 74.25 71 GLY A C 1
ATOM 576 O O . GLY A 1 71 ? 16.704 -3.796 5.257 1.00 74.25 71 GLY A O 1
ATOM 577 N N . ASP A 1 72 ? 18.688 -4.471 6.073 1.00 85.25 72 ASP A N 1
ATOM 578 C CA . ASP A 1 72 ? 19.500 -4.110 4.902 1.00 85.25 72 ASP A CA 1
ATOM 579 C C . ASP A 1 72 ? 18.977 -4.722 3.585 1.00 85.25 72 ASP A C 1
ATOM 581 O O . ASP A 1 72 ? 18.833 -4.035 2.573 1.00 85.25 72 ASP A O 1
ATOM 585 N N . THR A 1 73 ? 18.600 -6.007 3.586 1.00 89.94 73 THR A N 1
ATOM 586 C CA . THR A 1 73 ? 18.061 -6.658 2.373 1.00 89.94 73 THR A CA 1
ATOM 587 C C . THR A 1 73 ? 16.729 -6.040 1.940 1.00 89.94 73 THR A C 1
ATOM 589 O O . THR A 1 73 ? 16.502 -5.786 0.757 1.00 89.94 73 THR A O 1
ATOM 592 N N . LEU A 1 74 ? 15.835 -5.791 2.899 1.00 93.06 74 LEU A N 1
ATOM 593 C CA . LEU A 1 74 ? 14.532 -5.185 2.637 1.00 93.06 74 LEU A CA 1
ATOM 594 C C . LEU A 1 74 ? 14.663 -3.723 2.188 1.00 93.06 74 LEU A C 1
ATOM 596 O O . LEU A 1 74 ? 13.924 -3.295 1.303 1.00 93.06 74 LEU A O 1
ATOM 600 N N . GLU A 1 75 ? 15.617 -2.980 2.743 1.00 94.00 75 GLU A N 1
ATOM 601 C CA . GLU A 1 75 ? 15.937 -1.610 2.335 1.00 94.00 75 GLU A CA 1
ATOM 602 C C . GLU A 1 75 ? 16.443 -1.549 0.895 1.00 94.00 75 GLU A C 1
ATOM 604 O O . GLU A 1 75 ? 15.867 -0.827 0.083 1.00 94.00 75 GLU A O 1
ATOM 609 N N . LYS A 1 76 ? 17.407 -2.399 0.527 1.00 94.06 76 LYS A N 1
ATOM 610 C CA . LYS A 1 76 ? 17.897 -2.508 -0.859 1.00 94.06 76 LYS A CA 1
ATOM 611 C C . LYS A 1 76 ? 16.785 -2.872 -1.847 1.00 94.06 76 LYS A C 1
ATOM 613 O O . LYS A 1 76 ? 16.727 -2.344 -2.964 1.00 94.06 76 LYS A O 1
AT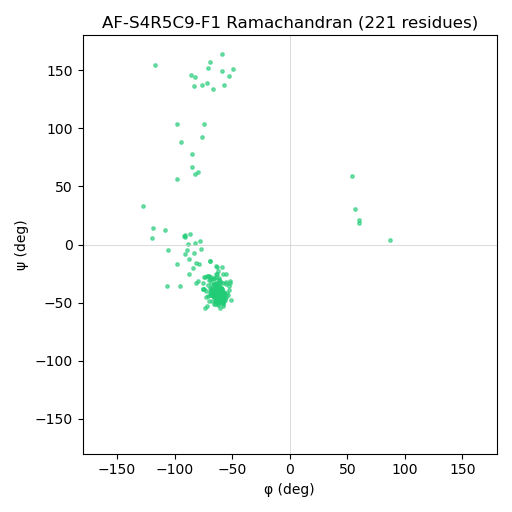OM 618 N N . ALA A 1 77 ? 15.866 -3.749 -1.442 1.00 95.88 77 ALA A N 1
ATOM 619 C CA . ALA A 1 77 ? 14.704 -4.082 -2.258 1.00 95.88 77 ALA A CA 1
ATOM 620 C C . ALA A 1 77 ? 13.775 -2.866 -2.419 1.00 95.88 77 ALA A C 1
ATOM 622 O O . ALA A 1 77 ? 13.311 -2.584 -3.526 1.00 95.88 77 ALA A O 1
ATOM 623 N N . ALA A 1 78 ? 13.529 -2.114 -1.341 1.00 97.00 78 ALA A N 1
ATOM 624 C CA . ALA A 1 78 ? 12.745 -0.884 -1.397 1.00 97.00 78 ALA A CA 1
ATOM 625 C C . ALA A 1 78 ? 13.391 0.180 -2.291 1.00 97.00 78 ALA A C 1
ATOM 627 O O . ALA A 1 78 ? 12.672 0.810 -3.060 1.00 97.00 78 ALA A O 1
ATOM 628 N N . ASP A 1 79 ? 14.713 0.345 -2.268 1.00 96.31 79 ASP A N 1
ATOM 629 C CA . ASP A 1 79 ? 15.414 1.289 -3.148 1.00 96.31 79 ASP A CA 1
ATOM 630 C C . ASP A 1 79 ? 15.220 0.941 -4.629 1.00 96.31 79 ASP A C 1
ATOM 632 O O . ASP A 1 79 ? 14.970 1.816 -5.467 1.00 96.31 79 ASP A O 1
ATOM 636 N N . THR A 1 80 ? 15.239 -0.356 -4.945 1.00 96.31 80 THR A N 1
ATOM 637 C CA . THR A 1 80 ? 14.966 -0.863 -6.295 1.00 96.31 80 THR A CA 1
ATOM 638 C C . THR A 1 80 ? 13.520 -0.568 -6.717 1.00 96.31 80 THR A C 1
ATOM 640 O O . THR A 1 80 ? 13.279 -0.040 -7.806 1.00 96.31 80 THR A O 1
ATOM 643 N N . LEU A 1 81 ? 12.543 -0.830 -5.840 1.00 97.50 81 LEU A N 1
ATOM 644 C CA . LEU A 1 81 ? 11.129 -0.504 -6.078 1.00 97.50 81 LEU A CA 1
ATOM 645 C C . LEU A 1 81 ? 10.893 1.010 -6.201 1.00 97.50 81 LEU A C 1
ATOM 647 O O . LEU A 1 81 ? 10.105 1.441 -7.042 1.00 97.50 81 LEU A O 1
ATOM 651 N N . MET A 1 82 ? 11.596 1.825 -5.412 1.00 97.12 82 MET A N 1
ATOM 652 C CA . MET A 1 82 ? 11.556 3.286 -5.495 1.00 97.12 82 MET A CA 1
ATOM 653 C C . MET A 1 82 ? 12.064 3.791 -6.843 1.00 97.12 82 MET A C 1
ATOM 655 O O . MET A 1 82 ? 11.515 4.751 -7.379 1.00 97.12 82 MET A O 1
ATOM 659 N N . SER A 1 83 ? 13.081 3.144 -7.417 1.00 95.81 83 SER A N 1
ATOM 660 C CA . SER A 1 83 ? 13.546 3.456 -8.772 1.00 95.81 83 SER A CA 1
ATOM 661 C C . SER A 1 83 ? 12.449 3.211 -9.812 1.00 95.81 83 SER A C 1
ATOM 663 O O . SER A 1 83 ? 12.138 4.103 -10.601 1.00 95.81 83 SER A O 1
ATOM 665 N N . CYS A 1 84 ? 11.779 2.057 -9.739 1.00 95.88 84 CYS A N 1
ATOM 666 C CA . CYS A 1 84 ? 10.652 1.724 -10.615 1.00 95.88 84 CYS A CA 1
ATOM 667 C C . CYS A 1 84 ? 9.499 2.730 -10.461 1.00 95.88 84 CYS A C 1
ATOM 669 O O . CYS A 1 84 ? 8.913 3.182 -11.446 1.00 95.88 84 CYS A O 1
ATOM 671 N N . PHE A 1 85 ? 9.203 3.124 -9.217 1.00 96.75 85 PHE A N 1
ATOM 672 C CA . PHE A 1 85 ? 8.186 4.127 -8.910 1.00 96.75 85 PHE A CA 1
ATOM 673 C C . PHE A 1 85 ? 8.530 5.483 -9.530 1.00 96.75 85 PHE A C 1
ATOM 675 O O . PHE A 1 85 ? 7.661 6.096 -10.143 1.00 96.75 85 PHE A O 1
ATOM 682 N N . ARG A 1 86 ? 9.787 5.935 -9.424 1.00 95.44 86 ARG A N 1
ATOM 683 C CA . ARG A 1 86 ? 10.235 7.204 -10.021 1.00 95.44 86 ARG A CA 1
ATOM 684 C C . ARG A 1 86 ? 10.063 7.216 -11.537 1.00 95.44 86 ARG A C 1
ATOM 686 O O . ARG A 1 86 ? 9.573 8.211 -12.060 1.00 95.44 86 ARG A O 1
ATOM 693 N N . VAL A 1 87 ? 10.392 6.114 -12.217 1.00 93.50 87 VAL A N 1
ATOM 694 C CA . VAL A 1 87 ? 10.172 5.977 -13.668 1.00 93.50 87 VAL A CA 1
ATOM 695 C C . VAL A 1 87 ? 8.691 6.164 -14.007 1.00 93.50 87 VAL A C 1
ATOM 697 O O . VAL A 1 87 ? 8.365 6.996 -14.849 1.00 93.50 87 VAL A O 1
ATOM 700 N N . CYS A 1 88 ? 7.790 5.482 -13.293 1.00 93.69 88 CYS A N 1
ATOM 701 C CA . CYS A 1 88 ? 6.343 5.606 -13.508 1.00 93.69 88 CYS A CA 1
ATOM 702 C C . CYS A 1 88 ? 5.806 7.008 -13.172 1.00 93.69 88 CYS A C 1
ATOM 704 O O . CYS A 1 88 ? 4.969 7.543 -13.890 1.00 93.69 88 CYS A O 1
ATOM 706 N N . ALA A 1 89 ? 6.287 7.618 -12.086 1.00 93.50 89 ALA A N 1
ATOM 707 C CA . ALA A 1 89 ? 5.832 8.929 -11.626 1.00 93.50 89 ALA A CA 1
ATOM 708 C C . ALA A 1 89 ? 6.280 10.074 -12.549 1.00 93.50 89 ALA A C 1
ATOM 710 O O . ALA A 1 89 ? 5.577 11.075 -12.667 1.00 93.50 89 ALA A O 1
ATOM 711 N N . SER A 1 90 ? 7.436 9.924 -13.205 1.00 91.75 90 SER A N 1
ATOM 712 C CA . SER A 1 90 ? 7.982 10.905 -14.153 1.00 91.75 90 SER A CA 1
ATOM 713 C C . SER A 1 90 ? 7.309 10.903 -15.529 1.00 91.75 90 SER A C 1
ATOM 715 O O . SER A 1 90 ? 7.649 11.729 -16.377 1.00 91.75 90 SER A O 1
ATOM 717 N N . ASP A 1 91 ? 6.365 9.990 -15.766 1.00 89.19 91 ASP A N 1
ATOM 718 C CA . ASP A 1 91 ? 5.684 9.880 -17.048 1.00 89.19 91 ASP A CA 1
ATOM 719 C C . ASP A 1 91 ? 4.664 11.009 -17.254 1.00 89.19 91 ASP A C 1
ATOM 721 O O . ASP A 1 91 ? 3.576 11.029 -16.674 1.00 89.19 91 ASP A O 1
ATOM 725 N N . ASN A 1 92 ? 5.050 11.979 -18.079 1.00 84.19 92 ASN A N 1
ATOM 726 C CA . ASN A 1 92 ? 4.249 13.154 -18.423 1.00 84.19 92 ASN A CA 1
ATOM 727 C C . ASN A 1 92 ? 3.951 13.247 -19.926 1.00 84.19 92 ASN A C 1
ATOM 729 O O . ASN A 1 92 ? 3.449 14.276 -20.366 1.00 84.19 92 ASN A O 1
ATOM 733 N N . ARG A 1 93 ? 4.327 12.232 -20.714 1.00 76.12 93 ARG A N 1
ATOM 734 C CA . ARG A 1 93 ? 4.250 12.283 -22.184 1.00 76.12 93 ARG A CA 1
ATOM 735 C C . ARG A 1 93 ? 3.115 11.440 -22.745 1.00 76.12 93 ARG A C 1
ATOM 737 O O . ARG A 1 93 ? 2.517 11.846 -23.732 1.00 76.12 93 ARG A O 1
ATOM 744 N N . ALA A 1 94 ? 2.833 10.299 -22.124 1.00 75.31 94 ALA A N 1
ATOM 745 C CA . ALA A 1 94 ? 1.772 9.412 -22.571 1.00 75.31 94 ALA A CA 1
ATOM 746 C C . ALA A 1 94 ? 0.377 9.998 -22.293 1.00 75.31 94 ALA A C 1
ATOM 748 O O . ALA A 1 94 ? 0.175 10.747 -21.329 1.00 75.31 94 ALA A O 1
ATOM 749 N N . GLY A 1 95 ? -0.594 9.605 -23.122 1.00 82.75 95 GLY A N 1
ATOM 750 C CA . GLY A 1 95 ? -2.011 9.764 -22.804 1.00 82.75 95 GLY A CA 1
ATOM 751 C C . GLY A 1 95 ? -2.372 9.028 -21.509 1.00 82.75 95 GLY A C 1
ATOM 752 O O . GLY A 1 95 ? -1.613 8.193 -21.020 1.00 82.75 95 GLY A O 1
ATOM 753 N N . ILE A 1 96 ? -3.532 9.340 -20.925 1.00 86.62 96 ILE A N 1
ATOM 754 C CA . ILE A 1 96 ? -3.957 8.746 -19.645 1.00 86.62 96 ILE A CA 1
ATOM 755 C C . ILE A 1 96 ? -3.993 7.213 -19.720 1.00 86.62 96 ILE A C 1
ATOM 757 O O . ILE A 1 96 ? -3.520 6.562 -18.790 1.00 86.62 96 ILE A O 1
ATOM 761 N N . ASP A 1 97 ? -4.490 6.648 -20.819 1.00 86.94 97 ASP A N 1
ATOM 762 C CA . ASP A 1 97 ? -4.648 5.198 -20.992 1.00 86.94 97 ASP A CA 1
ATOM 763 C C . ASP A 1 97 ? -3.301 4.471 -21.106 1.00 86.94 97 ASP A C 1
ATOM 765 O O . ASP A 1 97 ? -3.088 3.440 -20.463 1.00 86.94 97 ASP A O 1
ATOM 769 N N . ASP A 1 98 ? -2.345 5.072 -21.814 1.00 89.94 98 ASP A N 1
ATOM 770 C CA . ASP A 1 98 ? -1.002 4.520 -22.018 1.00 89.94 98 ASP A CA 1
ATOM 771 C C . ASP A 1 98 ? 0.001 4.970 -20.951 1.00 89.94 98 ASP A C 1
ATOM 773 O O . ASP A 1 98 ? 1.194 4.671 -21.020 1.00 89.94 98 ASP A O 1
ATOM 777 N N . SER A 1 99 ? -0.460 5.677 -19.916 1.00 92.69 99 SER A N 1
ATOM 778 C CA . SER A 1 99 ? 0.449 6.210 -18.913 1.00 92.69 99 SER A CA 1
ATOM 779 C C . SER A 1 99 ? 1.031 5.118 -18.020 1.00 92.69 99 SER A C 1
ATOM 781 O O . SER A 1 99 ? 0.351 4.235 -17.494 1.00 92.69 99 SER A O 1
ATOM 783 N N . LYS A 1 100 ? 2.320 5.240 -17.720 1.00 93.62 100 LYS A N 1
ATOM 784 C CA . LYS A 1 100 ? 3.010 4.418 -16.719 1.00 93.62 100 LYS A CA 1
ATOM 785 C C . LYS A 1 100 ? 2.548 4.745 -15.300 1.00 93.62 100 LYS A C 1
ATOM 787 O O . LYS A 1 100 ? 2.784 3.956 -14.382 1.00 93.62 100 LYS A O 1
ATOM 792 N N . LYS A 1 101 ? 1.837 5.866 -15.101 1.00 94.81 101 LYS A N 1
ATOM 793 C CA . LYS A 1 101 ? 1.251 6.249 -13.808 1.00 94.81 101 LYS A CA 1
ATOM 794 C C . LYS A 1 101 ? 0.287 5.187 -13.268 1.00 94.81 101 LYS A C 1
ATOM 796 O O . LYS A 1 101 ? 0.215 5.027 -12.051 1.00 94.81 101 LYS A O 1
ATOM 801 N N . TRP A 1 102 ? -0.328 4.365 -14.124 1.00 95.38 102 TRP A N 1
ATOM 802 C CA . TRP A 1 102 ? -1.124 3.199 -13.712 1.00 95.38 102 TRP A CA 1
ATOM 803 C C . TRP A 1 102 ? -0.357 2.201 -12.821 1.00 95.38 102 TRP A C 1
ATOM 805 O O . TRP A 1 102 ? -0.958 1.512 -11.994 1.00 95.38 102 TRP A O 1
ATOM 815 N N . GLY A 1 103 ? 0.976 2.151 -12.917 1.00 95.50 103 GLY A N 1
ATOM 816 C CA . GLY A 1 103 ? 1.832 1.322 -12.061 1.00 95.50 103 GLY A CA 1
ATOM 817 C C . GLY A 1 103 ? 2.105 1.891 -10.665 1.00 95.50 103 GLY A C 1
ATOM 818 O O . GLY A 1 103 ? 2.527 1.149 -9.772 1.00 95.50 103 GLY A O 1
ATOM 819 N N . MET A 1 104 ? 1.866 3.188 -10.432 1.00 97.25 104 MET A N 1
ATOM 820 C CA . MET A 1 104 ? 2.294 3.866 -9.202 1.00 97.25 104 MET A CA 1
ATOM 821 C C . MET A 1 104 ? 1.672 3.248 -7.951 1.00 97.25 104 MET A C 1
ATOM 823 O O . MET A 1 104 ? 2.396 2.923 -7.008 1.00 97.25 104 MET A O 1
ATOM 827 N N . LEU A 1 105 ? 0.348 3.047 -7.926 1.00 98.19 105 LEU A N 1
ATOM 828 C CA . LEU A 1 105 ? -0.324 2.558 -6.719 1.00 98.19 105 LEU A CA 1
ATOM 829 C C . LEU A 1 105 ? 0.088 1.127 -6.360 1.00 98.19 105 LEU A C 1
ATOM 831 O O . LEU A 1 105 ? 0.193 0.785 -5.179 1.00 98.19 105 LEU A O 1
ATOM 835 N N . PHE A 1 106 ? 0.359 0.285 -7.360 1.00 98.12 106 PHE A N 1
ATOM 836 C CA . PHE A 1 106 ? 0.884 -1.053 -7.117 1.00 98.12 106 PHE A CA 1
ATOM 837 C C . PHE A 1 106 ? 2.248 -0.990 -6.424 1.00 98.12 106 PHE A C 1
ATOM 839 O O . PHE A 1 106 ? 2.423 -1.611 -5.373 1.00 98.12 106 PHE A O 1
ATOM 846 N N . LEU A 1 107 ? 3.181 -0.205 -6.969 1.00 98.25 107 LEU A N 1
ATOM 847 C CA . LEU A 1 107 ? 4.531 -0.046 -6.424 1.00 98.25 107 LEU A CA 1
ATOM 848 C C . LEU A 1 107 ? 4.503 0.550 -5.012 1.00 98.25 107 LEU A C 1
ATOM 850 O O . LEU A 1 107 ? 5.157 0.020 -4.115 1.00 98.25 107 LEU A O 1
ATOM 854 N N . VAL A 1 108 ? 3.673 1.571 -4.775 1.00 98.56 108 VAL A N 1
ATOM 855 C CA . VAL A 1 108 ? 3.464 2.159 -3.441 1.00 98.56 108 VAL A CA 1
ATOM 856 C C . VAL A 1 108 ? 2.945 1.120 -2.447 1.00 98.56 108 VAL A C 1
ATOM 858 O O . VAL A 1 108 ? 3.455 1.028 -1.332 1.00 98.56 108 VAL A O 1
ATOM 861 N N . ASN A 1 109 ? 1.996 0.269 -2.845 1.00 98.56 109 ASN A N 1
ATOM 862 C CA . ASN A 1 109 ? 1.506 -0.812 -1.987 1.00 98.56 109 ASN A CA 1
ATOM 863 C C . ASN A 1 109 ? 2.591 -1.852 -1.654 1.00 98.56 109 ASN A C 1
ATOM 865 O O . ASN A 1 109 ? 2.573 -2.421 -0.557 1.00 98.56 109 ASN A O 1
ATOM 869 N N . GLN A 1 110 ? 3.532 -2.118 -2.567 1.00 98.44 110 GLN A N 1
ATOM 870 C CA . GLN A 1 110 ? 4.685 -2.973 -2.265 1.00 98.44 110 GLN A CA 1
ATOM 871 C C . GLN A 1 110 ? 5.664 -2.285 -1.311 1.00 98.44 110 GLN A C 1
ATOM 873 O O . GLN A 1 110 ? 6.088 -2.902 -0.335 1.00 98.44 110 GLN A O 1
ATOM 878 N N . LEU A 1 111 ? 5.961 -1.005 -1.540 1.00 98.44 111 LEU A N 1
ATOM 879 C CA . LEU A 1 111 ? 6.831 -0.196 -0.684 1.00 98.44 111 LEU A CA 1
ATOM 880 C C . LEU A 1 111 ? 6.280 -0.085 0.740 1.00 98.44 111 LEU A C 1
ATOM 882 O O . LEU A 1 111 ? 7.015 -0.318 1.693 1.00 98.44 111 LEU A O 1
ATOM 886 N N . PHE A 1 112 ? 4.975 0.148 0.909 1.00 98.50 112 PHE A N 1
ATOM 887 C CA . PHE A 1 112 ? 4.333 0.159 2.227 1.00 98.50 112 PHE A CA 1
ATOM 888 C C . PHE A 1 112 ? 4.508 -1.161 2.978 1.00 98.50 112 PHE A C 1
ATOM 890 O O . PHE A 1 112 ? 4.801 -1.151 4.172 1.00 98.50 112 PHE A O 1
ATOM 897 N N . LYS A 1 113 ? 4.387 -2.309 2.301 1.00 97.50 113 LYS A N 1
ATOM 898 C CA . LYS A 1 113 ? 4.625 -3.618 2.934 1.00 97.50 113 LYS A CA 1
ATOM 899 C C . LYS A 1 113 ? 6.045 -3.738 3.486 1.00 97.50 113 LYS A C 1
ATOM 901 O O . LYS A 1 113 ? 6.210 -4.309 4.561 1.00 97.50 113 LYS A O 1
ATOM 906 N N . ILE A 1 114 ? 7.037 -3.190 2.782 1.00 96.69 114 ILE A N 1
ATOM 907 C CA . ILE A 1 114 ? 8.428 -3.175 3.242 1.00 96.69 114 ILE A CA 1
ATOM 908 C C . ILE A 1 114 ? 8.600 -2.161 4.378 1.00 96.69 114 ILE A C 1
ATOM 910 O O . ILE A 1 114 ? 9.023 -2.542 5.464 1.00 96.69 114 ILE A O 1
ATOM 914 N N . TYR A 1 115 ? 8.221 -0.898 4.176 1.00 97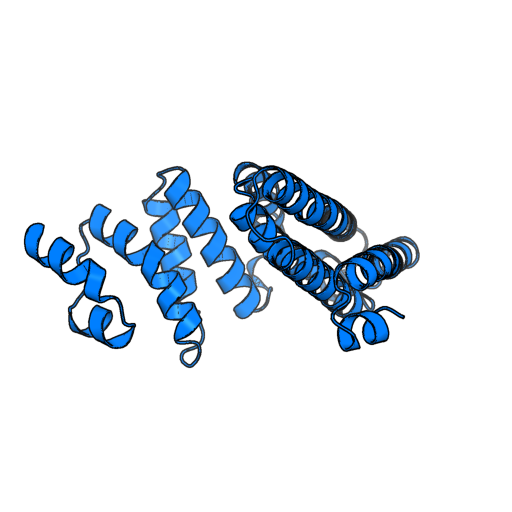.19 115 TYR A N 1
ATOM 915 C CA . TYR A 1 115 ? 8.446 0.187 5.139 1.00 97.19 115 TYR A CA 1
ATOM 916 C C . TYR A 1 115 ? 7.762 -0.031 6.483 1.00 97.19 115 TYR A C 1
ATOM 918 O O . TYR A 1 115 ? 8.355 0.266 7.517 1.00 97.19 115 TYR A O 1
ATOM 926 N N . PHE A 1 116 ? 6.560 -0.610 6.498 1.00 95.88 116 PHE A N 1
ATOM 927 C CA . PHE A 1 116 ? 5.923 -1.009 7.752 1.00 95.88 116 PHE A CA 1
ATOM 928 C C . PHE A 1 116 ? 6.633 -2.185 8.429 1.00 95.88 116 PHE A C 1
ATOM 930 O O . PHE A 1 116 ? 6.584 -2.280 9.651 1.00 95.88 116 PHE A O 1
ATOM 937 N N . LYS A 1 117 ? 7.280 -3.077 7.669 1.00 93.00 117 LYS A N 1
ATOM 938 C CA . LYS A 1 117 ? 8.033 -4.207 8.226 1.00 93.00 117 LYS A CA 1
ATOM 939 C C . LYS A 1 117 ? 9.371 -3.767 8.829 1.00 93.00 117 LYS A C 1
ATOM 941 O O . LYS A 1 117 ? 9.731 -4.270 9.884 1.00 93.00 117 LYS A O 1
ATOM 946 N N . ILE A 1 118 ? 10.068 -2.819 8.201 1.00 92.62 118 ILE A N 1
ATOM 947 C CA . ILE A 1 118 ? 11.340 -2.257 8.703 1.00 92.62 118 ILE A CA 1
ATOM 948 C C . ILE A 1 118 ? 11.155 -1.013 9.591 1.00 92.62 118 ILE A C 1
ATOM 950 O O . ILE A 1 118 ? 12.122 -0.336 9.919 1.00 92.62 118 ILE A O 1
ATOM 954 N N . ASN A 1 119 ? 9.912 -0.674 9.945 1.00 93.00 119 ASN A N 1
ATOM 955 C CA . ASN A 1 119 ? 9.556 0.482 10.772 1.00 93.00 119 ASN A CA 1
ATOM 956 C C . ASN A 1 119 ? 10.051 1.859 10.252 1.00 93.00 119 ASN A C 1
ATOM 958 O O . ASN A 1 119 ? 10.273 2.788 11.026 1.00 93.00 119 ASN A O 1
ATOM 962 N N . LYS A 1 120 ? 10.182 2.043 8.929 1.00 94.50 120 LYS A N 1
ATOM 963 C CA . LYS A 1 120 ? 10.547 3.333 8.299 1.00 94.50 120 LYS A CA 1
ATOM 964 C C . LYS A 1 120 ? 9.317 4.098 7.798 1.00 94.50 120 LYS A C 1
ATOM 966 O O . LYS A 1 120 ? 9.209 4.451 6.626 1.00 94.50 120 LYS A O 1
ATOM 971 N N . LEU A 1 121 ? 8.366 4.368 8.695 1.00 95.06 121 LEU A N 1
ATOM 972 C CA . LEU A 1 121 ? 7.057 4.952 8.346 1.00 95.06 121 LEU A CA 1
ATOM 973 C C . LEU A 1 121 ? 7.132 6.375 7.761 1.00 95.06 121 LEU A C 1
ATOM 975 O O . LEU A 1 121 ? 6.249 6.781 7.001 1.00 95.06 121 LEU A O 1
ATOM 979 N N . HIS A 1 122 ? 8.188 7.130 8.076 1.00 94.62 122 HIS A N 1
ATOM 980 C CA . HIS A 1 122 ? 8.403 8.478 7.542 1.00 94.62 122 HIS A CA 1
ATOM 981 C C . HIS A 1 122 ? 8.540 8.485 6.006 1.00 94.62 122 HIS A C 1
ATOM 983 O O . HIS A 1 122 ? 8.083 9.428 5.356 1.00 94.62 122 HIS A O 1
ATOM 989 N N . LEU A 1 123 ? 9.062 7.401 5.414 1.00 96.94 123 LEU A N 1
ATOM 990 C CA . LEU A 1 123 ? 9.221 7.235 3.963 1.00 96.94 123 LEU A CA 1
ATOM 991 C C . LEU A 1 123 ? 7.889 7.068 3.218 1.00 96.94 123 LEU A C 1
ATOM 993 O O . LEU A 1 123 ? 7.833 7.222 2.000 1.00 96.94 123 LEU A O 1
ATOM 997 N N . CYS A 1 124 ? 6.789 6.801 3.926 1.00 97.81 124 CYS A N 1
ATOM 998 C CA . CYS A 1 124 ? 5.472 6.693 3.306 1.00 97.81 124 CYS A CA 1
ATOM 999 C C . CYS A 1 124 ? 4.909 8.062 2.886 1.00 97.81 124 CYS A C 1
ATOM 1001 O O . CYS A 1 124 ? 4.129 8.133 1.941 1.00 97.81 124 CYS A O 1
ATOM 1003 N N . LYS A 1 125 ? 5.284 9.162 3.563 1.00 96.81 125 LYS A N 1
ATOM 1004 C CA . LYS A 1 125 ? 4.668 10.490 3.357 1.00 96.81 125 LYS A CA 1
ATOM 1005 C C . LYS A 1 125 ? 4.829 11.027 1.920 1.00 96.81 125 LYS A C 1
ATOM 1007 O O . LYS A 1 125 ? 3.830 11.493 1.373 1.00 96.81 125 LYS A O 1
ATOM 1012 N N . PRO A 1 126 ? 6.010 10.952 1.273 1.00 97.75 126 PRO A N 1
ATOM 1013 C CA . PRO A 1 126 ? 6.158 11.365 -0.126 1.00 97.75 126 PRO A CA 1
ATOM 1014 C C . PRO A 1 126 ? 5.331 10.512 -1.096 1.00 97.75 126 PRO A C 1
ATOM 1016 O O . PRO A 1 126 ? 4.751 11.045 -2.036 1.00 97.75 126 PRO A O 1
ATOM 1019 N N . LEU A 1 127 ? 5.229 9.203 -0.841 1.00 98.31 127 LEU A N 1
ATOM 1020 C CA . LEU A 1 127 ? 4.456 8.283 -1.679 1.00 98.31 127 LEU A CA 1
ATOM 1021 C C . LEU A 1 127 ? 2.956 8.569 -1.615 1.00 98.31 127 LEU A C 1
ATOM 1023 O O . LEU A 1 127 ? 2.292 8.570 -2.645 1.00 98.31 127 LEU A O 1
ATOM 1027 N N . ILE A 1 128 ? 2.439 8.855 -0.416 1.00 98.12 128 ILE A N 1
ATOM 1028 C CA . ILE A 1 128 ? 1.035 9.241 -0.214 1.00 98.12 128 ILE A CA 1
ATOM 1029 C C . ILE A 1 128 ? 0.717 10.488 -1.037 1.00 98.12 128 ILE A C 1
ATOM 1031 O O . ILE A 1 128 ? -0.200 10.462 -1.850 1.00 98.12 128 ILE A O 1
ATOM 1035 N N . ARG A 1 129 ? 1.544 11.534 -0.910 1.00 97.69 129 ARG A N 1
ATOM 1036 C CA . ARG A 1 129 ? 1.370 12.786 -1.659 1.00 97.69 129 ARG A CA 1
ATOM 1037 C C . ARG A 1 129 ? 1.348 12.566 -3.169 1.00 97.69 129 ARG A C 1
ATOM 1039 O O . ARG A 1 129 ? 0.502 13.142 -3.837 1.00 97.69 129 ARG A O 1
ATOM 1046 N N . ALA A 1 130 ? 2.247 11.731 -3.688 1.00 97.19 130 ALA A N 1
ATOM 1047 C CA . ALA A 1 130 ? 2.328 11.454 -5.120 1.00 97.19 130 ALA A CA 1
ATOM 1048 C C . ALA A 1 130 ? 1.094 10.712 -5.663 1.00 97.19 130 ALA A C 1
ATOM 1050 O O . ALA A 1 130 ? 0.695 10.938 -6.805 1.00 97.19 130 ALA A O 1
ATOM 1051 N N . ILE A 1 131 ? 0.489 9.827 -4.863 1.00 97.69 131 ILE A N 1
ATOM 1052 C CA . ILE A 1 131 ? -0.773 9.168 -5.222 1.00 97.69 131 ILE A CA 1
ATOM 1053 C C . ILE A 1 131 ? -1.942 10.149 -5.129 1.00 97.69 131 ILE A C 1
ATOM 1055 O O . ILE A 1 131 ? -2.745 10.205 -6.055 1.00 97.69 131 ILE A O 1
ATOM 1059 N N . ASP A 1 132 ? -2.025 10.947 -4.064 1.00 95.81 132 ASP A N 1
ATOM 1060 C CA . ASP A 1 132 ? -3.124 11.901 -3.870 1.00 95.81 132 ASP A CA 1
ATOM 1061 C C . ASP A 1 132 ? -3.126 13.018 -4.931 1.00 95.81 132 ASP A C 1
ATOM 1063 O O . ASP A 1 132 ? -4.191 13.515 -5.299 1.00 95.81 132 ASP A O 1
ATOM 1067 N N . SER A 1 133 ? -1.949 13.378 -5.459 1.00 95.06 133 SER A N 1
ATOM 1068 C CA . SER A 1 133 ? -1.786 14.327 -6.568 1.00 95.06 133 SER A CA 1
ATOM 1069 C C . SER A 1 133 ? -1.972 13.703 -7.955 1.00 95.06 133 SER A C 1
ATOM 1071 O O . SER A 1 133 ? -1.920 14.416 -8.954 1.00 95.06 133 SER A O 1
ATOM 1073 N N . SER A 1 134 ? -2.111 12.379 -8.052 1.00 93.44 134 SER A N 1
ATOM 1074 C CA . SER A 1 134 ? -2.246 11.685 -9.333 1.00 93.44 134 SER A CA 1
ATOM 1075 C C . SER A 1 134 ? -3.659 11.867 -9.897 1.00 93.44 134 SER A C 1
ATOM 1077 O O . SER A 1 134 ? -4.628 11.685 -9.154 1.00 93.44 134 SER A O 1
ATOM 1079 N N . PRO A 1 135 ? -3.818 12.122 -11.211 1.00 91.25 135 PRO A N 1
ATOM 1080 C CA . PRO A 1 135 ? -5.142 12.146 -11.838 1.00 91.25 135 PRO A CA 1
ATOM 1081 C C . PRO A 1 135 ? -5.840 10.776 -11.783 1.00 91.25 135 PRO A C 1
ATOM 1083 O O . PRO A 1 135 ? -7.057 10.705 -11.870 1.00 91.25 135 PRO A O 1
ATOM 1086 N N . LEU A 1 136 ? -5.085 9.690 -11.574 1.00 93.19 136 LEU A N 1
ATOM 1087 C CA . LEU A 1 136 ? -5.589 8.314 -11.543 1.00 93.19 136 LEU A CA 1
ATOM 1088 C C . LEU A 1 136 ? -6.060 7.847 -10.157 1.00 93.19 136 LEU A C 1
ATOM 1090 O O . LEU A 1 136 ? -6.446 6.690 -10.003 1.00 93.19 136 LEU A O 1
ATOM 1094 N N . LYS A 1 137 ? -5.993 8.694 -9.118 1.00 93.00 137 LYS A N 1
ATOM 1095 C CA . LYS A 1 137 ? -6.183 8.286 -7.708 1.00 93.00 137 LYS A CA 1
ATOM 1096 C C . LYS A 1 137 ? -7.467 7.485 -7.442 1.00 93.00 137 LYS A C 1
ATOM 1098 O O . LYS A 1 137 ? -7.465 6.593 -6.588 1.00 93.00 137 LYS A O 1
ATOM 1103 N N . ASP A 1 138 ? -8.535 7.772 -8.181 1.00 93.31 138 ASP A N 1
ATOM 1104 C CA . ASP A 1 138 ? -9.834 7.116 -8.032 1.00 93.31 138 ASP A CA 1
ATOM 1105 C C . ASP A 1 138 ? -10.078 5.985 -9.042 1.00 93.31 138 ASP A C 1
ATOM 1107 O O . ASP A 1 138 ? -10.896 5.103 -8.762 1.00 93.31 138 ASP A O 1
ATOM 1111 N N . GLU A 1 139 ? -9.288 5.944 -10.116 1.00 95.44 139 GLU A N 1
ATOM 1112 C CA . GLU A 1 139 ? -9.380 4.983 -11.222 1.00 95.44 139 GLU A CA 1
ATOM 1113 C C . GLU A 1 139 ? -8.656 3.661 -10.942 1.00 95.44 139 GLU A C 1
ATOM 1115 O O . GLU A 1 139 ? -8.955 2.622 -11.533 1.00 95.44 139 GLU A O 1
ATOM 1120 N N . TYR A 1 140 ? -7.713 3.651 -9.996 1.00 96.19 140 TYR A N 1
ATOM 1121 C CA . TYR A 1 140 ? -7.066 2.406 -9.601 1.00 96.19 140 TYR A CA 1
ATOM 1122 C C . TYR A 1 140 ? -8.076 1.371 -9.093 1.00 96.19 140 TYR A C 1
ATOM 1124 O O . TYR A 1 140 ? -9.069 1.676 -8.425 1.00 96.19 140 TYR A O 1
ATOM 1132 N N . THR A 1 141 ? -7.753 0.095 -9.310 1.00 96.38 141 THR A N 1
ATOM 1133 C CA . THR A 1 141 ? -8.603 -1.015 -8.865 1.00 96.38 141 THR A CA 1
ATOM 1134 C C . THR A 1 141 ? -8.951 -0.918 -7.374 1.00 96.38 141 THR A C 1
ATOM 1136 O O . THR A 1 141 ? -8.121 -0.561 -6.527 1.00 96.38 141 THR A O 1
ATOM 1139 N N . LYS A 1 142 ? -10.174 -1.334 -7.015 1.00 96.38 142 LYS A N 1
ATOM 1140 C CA . LYS A 1 142 ? -10.636 -1.349 -5.614 1.00 96.38 142 LYS A CA 1
ATOM 1141 C C . LYS A 1 142 ? -9.666 -2.094 -4.690 1.00 96.38 142 LYS A C 1
ATOM 1143 O O . LYS A 1 142 ? -9.408 -1.638 -3.582 1.00 96.38 142 LYS A O 1
ATOM 1148 N N . ALA A 1 143 ? -9.081 -3.202 -5.150 1.00 96.56 143 ALA A N 1
ATOM 1149 C CA . ALA A 1 143 ? -8.106 -3.976 -4.380 1.00 96.56 143 ALA A CA 1
ATOM 1150 C C . ALA A 1 143 ? -6.843 -3.166 -4.026 1.00 96.56 143 ALA A C 1
ATOM 1152 O O . ALA A 1 143 ? -6.373 -3.209 -2.882 1.00 96.56 143 ALA A O 1
ATOM 1153 N N . GLN A 1 144 ? -6.310 -2.397 -4.979 1.00 97.69 144 GLN A N 1
ATOM 1154 C CA . GLN A 1 144 ? -5.158 -1.532 -4.732 1.00 97.69 144 GLN A CA 1
ATOM 1155 C C . GLN A 1 144 ? -5.524 -0.360 -3.814 1.00 97.69 144 GLN A C 1
ATOM 1157 O O . GLN A 1 144 ? -4.782 -0.093 -2.867 1.00 97.69 144 GLN A O 1
ATOM 1162 N N . ARG A 1 145 ? -6.680 0.286 -4.031 1.00 98.12 145 ARG A N 1
ATOM 1163 C CA . ARG A 1 145 ? -7.168 1.393 -3.186 1.00 98.12 145 ARG A CA 1
ATOM 1164 C C . ARG A 1 145 ? -7.405 0.948 -1.741 1.00 98.12 145 ARG A C 1
ATOM 1166 O O . ARG A 1 145 ? -6.972 1.631 -0.821 1.00 98.12 145 ARG A O 1
ATOM 1173 N N . VAL A 1 146 ? -8.004 -0.226 -1.519 1.00 98.31 146 VAL A N 1
ATOM 1174 C CA . VAL A 1 146 ? -8.188 -0.807 -0.172 1.00 98.31 146 VAL A CA 1
ATOM 1175 C C . VAL A 1 146 ? -6.846 -1.040 0.521 1.00 98.31 146 VAL A C 1
ATOM 1177 O O . VAL A 1 146 ? -6.694 -0.686 1.688 1.00 98.31 146 VAL A O 1
ATOM 1180 N N . THR A 1 147 ? -5.862 -1.601 -0.191 1.00 98.31 147 THR A N 1
ATOM 1181 C CA . THR A 1 147 ? -4.519 -1.836 0.367 1.00 98.31 147 THR A CA 1
ATOM 1182 C C . THR A 1 147 ? -3.845 -0.519 0.747 1.00 98.31 147 THR A C 1
ATOM 1184 O O . THR A 1 147 ? -3.317 -0.398 1.851 1.00 98.31 147 THR A O 1
ATOM 1187 N N . PHE A 1 148 ? -3.924 0.484 -0.129 1.00 98.69 148 PHE A N 1
ATOM 1188 C CA . PHE A 1 148 ? -3.365 1.810 0.111 1.00 98.69 148 PHE A CA 1
ATOM 1189 C C . PHE A 1 148 ? -3.997 2.456 1.344 1.00 98.69 148 PHE A C 1
ATOM 1191 O O . PHE A 1 148 ? -3.294 2.784 2.297 1.00 98.69 148 PHE A O 1
ATOM 1198 N N . LYS A 1 149 ? -5.332 2.545 1.384 1.00 98.50 149 LYS A N 1
ATOM 1199 C CA . LYS A 1 149 ? -6.076 3.162 2.491 1.00 98.50 149 LYS A CA 1
ATOM 1200 C C . LYS A 1 149 ? -5.851 2.441 3.824 1.00 98.50 149 LYS A C 1
ATOM 1202 O O . LYS A 1 149 ? -5.720 3.102 4.848 1.00 98.50 149 LYS A O 1
ATOM 1207 N N . TYR A 1 150 ? -5.692 1.115 3.818 1.00 98.69 150 TYR A N 1
ATOM 1208 C CA . TYR A 1 150 ? -5.291 0.363 5.012 1.00 98.69 150 TYR A CA 1
ATOM 1209 C C . TYR A 1 150 ? -3.947 0.844 5.583 1.00 98.69 150 TYR A C 1
ATOM 1211 O O . TYR A 1 150 ? -3.840 1.098 6.782 1.00 98.69 150 TYR A O 1
ATOM 1219 N N . TYR A 1 151 ? -2.918 0.998 4.747 1.00 98.62 151 TYR A N 1
ATOM 1220 C CA . TYR A 1 151 ? -1.606 1.451 5.213 1.00 98.62 151 TYR A CA 1
ATOM 1221 C C . TYR A 1 151 ? -1.584 2.936 5.580 1.00 98.62 151 TYR A C 1
ATOM 1223 O O . TYR A 1 151 ? -0.995 3.287 6.601 1.00 98.62 151 TYR A O 1
ATOM 1231 N N . VAL A 1 152 ? -2.249 3.801 4.809 1.00 98.50 152 VAL A N 1
ATOM 1232 C CA . VAL A 1 152 ? -2.338 5.233 5.140 1.00 98.50 152 VAL A CA 1
ATOM 1233 C C . VAL A 1 152 ? -3.082 5.441 6.458 1.00 98.50 152 VAL A C 1
ATOM 1235 O O . VAL A 1 152 ? -2.594 6.171 7.314 1.00 98.50 152 VAL A O 1
ATOM 1238 N N . GLY A 1 153 ? -4.191 4.732 6.683 1.00 98.50 153 GLY A N 1
ATOM 1239 C CA . GLY A 1 153 ? -4.921 4.793 7.948 1.00 98.50 153 GLY A CA 1
ATOM 1240 C C . GLY A 1 153 ? -4.099 4.295 9.141 1.00 98.50 153 GLY A C 1
ATOM 1241 O O . GLY A 1 153 ? -4.101 4.921 10.197 1.00 98.50 153 GLY A O 1
ATOM 1242 N N . ARG A 1 154 ? -3.306 3.228 8.969 1.00 98.00 154 ARG A N 1
ATOM 1243 C CA . ARG A 1 154 ? -2.349 2.790 10.001 1.00 98.00 154 ARG A CA 1
ATOM 1244 C C . ARG A 1 154 ? -1.286 3.843 10.288 1.00 98.00 154 ARG A C 1
ATOM 1246 O O . ARG A 1 154 ? -0.967 4.060 11.447 1.00 98.00 154 ARG A O 1
ATOM 1253 N N . LYS A 1 155 ? -0.735 4.491 9.258 1.00 97.50 155 LYS A N 1
ATOM 1254 C CA . LYS A 1 155 ? 0.234 5.581 9.439 1.00 97.50 155 LYS A CA 1
ATOM 1255 C C . LYS A 1 155 ? -0.391 6.744 10.219 1.00 97.50 155 LYS A C 1
ATOM 1257 O O . LYS A 1 155 ? 0.224 7.210 11.165 1.00 97.50 155 LYS A O 1
ATOM 1262 N N . ALA A 1 156 ? -1.607 7.158 9.863 1.00 97.88 156 ALA A N 1
ATOM 1263 C CA . ALA A 1 156 ? -2.329 8.214 10.572 1.00 97.88 156 ALA A CA 1
ATOM 1264 C C . ALA A 1 156 ? -2.551 7.862 12.054 1.00 97.88 156 ALA A C 1
ATOM 1266 O O . ALA A 1 156 ? -2.358 8.708 12.918 1.00 97.88 156 ALA A O 1
ATOM 1267 N N . MET A 1 157 ? -2.839 6.590 12.365 1.00 96.25 157 MET A N 1
ATOM 1268 C CA . MET A 1 157 ? -2.900 6.108 13.750 1.00 96.25 157 MET A CA 1
ATOM 1269 C C . MET A 1 157 ? -1.557 6.278 14.485 1.00 96.25 157 MET A C 1
ATOM 1271 O O . MET A 1 157 ? -1.561 6.707 15.634 1.00 96.25 157 MET A O 1
ATOM 1275 N N . PHE A 1 158 ? -0.419 5.980 13.843 1.00 94.31 158 PHE A N 1
ATOM 1276 C CA . PHE A 1 158 ? 0.912 6.229 14.426 1.00 94.31 158 PHE A CA 1
ATOM 1277 C C . PHE A 1 158 ? 1.195 7.721 14.640 1.00 94.31 158 PHE A C 1
ATOM 1279 O O . PHE A 1 158 ? 1.809 8.085 15.637 1.00 94.31 158 PHE A O 1
ATOM 1286 N N . ASP A 1 159 ? 0.717 8.579 13.739 1.00 95.38 159 ASP A N 1
ATOM 1287 C CA . ASP A 1 159 ? 0.831 10.037 13.860 1.00 95.38 159 ASP A CA 1
ATOM 1288 C C . ASP A 1 159 ? -0.202 10.638 14.842 1.00 95.38 159 ASP A C 1
ATOM 1290 O O . ASP A 1 159 ? -0.262 11.854 15.001 1.00 95.38 159 ASP A O 1
ATOM 1294 N N . SER A 1 160 ? -1.017 9.802 15.501 1.00 96.38 160 SER A N 1
ATOM 1295 C CA . SER A 1 160 ? -2.126 10.199 16.386 1.00 96.38 160 SER A CA 1
ATOM 1296 C C . SER A 1 160 ? -3.231 11.035 15.715 1.00 96.38 160 SER A C 1
ATOM 1298 O O . SER A 1 160 ? -4.054 11.644 16.397 1.00 96.38 160 SER A O 1
ATOM 1300 N N . ASP A 1 161 ? -3.318 11.024 14.381 1.00 97.19 161 ASP A N 1
ATOM 1301 C CA . ASP A 1 161 ? -4.447 11.588 13.635 1.00 97.19 161 ASP A CA 1
ATOM 1302 C C . ASP A 1 161 ? -5.576 10.550 13.543 1.00 97.19 161 ASP A C 1
ATOM 1304 O O . ASP A 1 161 ? -5.763 9.847 12.543 1.00 97.19 161 ASP A O 1
ATOM 1308 N N . PHE A 1 162 ? -6.317 10.411 14.643 1.00 97.19 162 PHE A N 1
ATOM 1309 C CA . PHE A 1 162 ? -7.351 9.384 14.773 1.00 97.19 162 PHE A CA 1
ATOM 1310 C C . PHE A 1 162 ? -8.544 9.603 13.840 1.00 97.19 162 PHE A C 1
ATOM 1312 O O . PHE A 1 162 ? -9.135 8.624 13.390 1.00 97.19 162 PHE A O 1
ATOM 1319 N N . LYS A 1 163 ? -8.872 10.855 13.494 1.00 97.25 163 LYS A N 1
ATOM 1320 C CA . LYS A 1 163 ? -9.968 11.159 12.559 1.00 97.25 163 LYS A CA 1
ATOM 1321 C C . LYS A 1 163 ? -9.624 10.682 11.151 1.00 97.25 163 LYS A C 1
ATOM 1323 O O . LYS A 1 163 ? -10.400 9.959 10.531 1.00 97.25 163 LYS A O 1
ATOM 1328 N N . GLN A 1 164 ? -8.427 11.011 10.670 1.00 97.50 164 GLN A N 1
ATOM 1329 C CA . GLN A 1 164 ? -7.978 10.546 9.362 1.00 97.50 164 GLN A CA 1
ATOM 1330 C C . GLN A 1 164 ? -7.769 9.023 9.337 1.00 97.50 164 GLN A C 1
ATOM 1332 O O . GLN A 1 164 ? -8.104 8.354 8.354 1.00 97.50 164 GLN A O 1
ATOM 1337 N N . ALA A 1 165 ? -7.247 8.447 10.426 1.00 98.38 165 ALA A N 1
ATOM 1338 C CA . ALA A 1 165 ? -7.114 7.000 10.561 1.00 98.38 165 ALA A CA 1
ATOM 1339 C C . ALA A 1 165 ? -8.473 6.294 10.452 1.00 98.38 165 ALA A C 1
ATOM 1341 O O . ALA A 1 165 ? -8.597 5.302 9.729 1.00 98.38 165 ALA A O 1
ATOM 1342 N N . GLU A 1 166 ? -9.494 6.820 11.132 1.00 98.38 166 GLU A N 1
ATOM 1343 C CA . GLU A 1 166 ? -10.859 6.304 11.100 1.00 98.38 166 GLU A CA 1
ATOM 1344 C C . GLU A 1 166 ? -11.425 6.311 9.680 1.00 98.38 166 GLU A C 1
ATOM 1346 O O . GLU A 1 166 ? -11.943 5.284 9.233 1.00 98.38 166 GLU A O 1
ATOM 1351 N N . GLU A 1 167 ? -11.309 7.431 8.966 1.00 98.31 167 GLU A N 1
ATOM 1352 C CA . GLU A 1 167 ? -11.823 7.590 7.606 1.00 98.31 167 GLU A CA 1
ATOM 1353 C C . GLU A 1 167 ? -11.210 6.548 6.659 1.00 98.31 167 GLU A C 1
ATOM 1355 O O . GLU A 1 167 ? -11.920 5.768 6.010 1.00 98.31 167 GLU A O 1
ATOM 1360 N N . TYR A 1 168 ? -9.879 6.461 6.629 1.00 98.44 168 TYR A N 1
ATOM 1361 C CA . TYR A 1 168 ? -9.173 5.558 5.724 1.00 98.44 168 TYR A CA 1
ATOM 1362 C C . TYR A 1 168 ? -9.362 4.081 6.068 1.00 98.44 168 TYR A C 1
ATOM 1364 O O . TYR A 1 168 ? -9.560 3.259 5.167 1.00 98.44 168 TYR A O 1
ATOM 1372 N N . LEU A 1 169 ? -9.342 3.719 7.352 1.00 98.62 169 LEU A N 1
ATOM 1373 C CA . LEU A 1 169 ? -9.573 2.336 7.772 1.00 98.62 169 LEU A CA 1
ATOM 1374 C C . LEU A 1 169 ? -11.039 1.925 7.576 1.00 98.62 169 LEU A C 1
ATOM 1376 O O . LEU A 1 169 ? -11.300 0.782 7.190 1.00 98.62 169 LEU A O 1
ATOM 1380 N N . SER A 1 170 ? -11.992 2.845 7.760 1.00 98.38 170 SER A N 1
ATOM 1381 C CA . SER A 1 170 ? -13.410 2.601 7.469 1.00 98.38 170 SER A CA 1
ATOM 1382 C C . SER A 1 170 ? -13.633 2.370 5.977 1.00 98.38 170 SER A C 1
ATOM 1384 O O . SER A 1 170 ? -14.296 1.398 5.609 1.00 98.38 170 SER A O 1
ATOM 1386 N N . PHE A 1 171 ? -13.019 3.191 5.114 1.00 98.38 171 PHE A N 1
ATOM 1387 C CA . PHE A 1 171 ? -13.032 2.978 3.665 1.00 98.38 171 PHE A CA 1
ATOM 1388 C C . PHE A 1 171 ? -12.455 1.607 3.299 1.00 98.38 171 PHE A C 1
ATOM 1390 O O . PHE A 1 171 ? -13.071 0.853 2.543 1.00 98.38 171 PHE A O 1
ATOM 1397 N N . ALA A 1 172 ? -11.287 1.260 3.850 1.00 98.38 172 ALA A N 1
ATOM 1398 C CA . ALA A 1 172 ? -10.646 -0.020 3.580 1.00 98.38 172 ALA A CA 1
ATOM 1399 C C . ALA A 1 172 ? -11.547 -1.192 3.997 1.00 98.38 172 ALA A C 1
ATOM 1401 O O . ALA A 1 172 ? -11.684 -2.154 3.244 1.00 98.38 172 ALA A O 1
ATOM 1402 N N . PHE A 1 173 ? -12.198 -1.117 5.162 1.00 98.19 173 PHE A N 1
ATOM 1403 C CA . PHE A 1 173 ? -13.075 -2.178 5.661 1.00 98.19 173 PHE A CA 1
ATOM 1404 C C . PHE A 1 173 ? -14.342 -2.356 4.812 1.00 98.19 173 PHE A C 1
ATOM 1406 O O . PHE A 1 173 ? -14.717 -3.495 4.501 1.00 98.19 173 PHE A O 1
ATOM 1413 N N . SER A 1 174 ? -14.991 -1.251 4.431 1.00 97.88 174 SER A N 1
ATOM 1414 C CA . SER A 1 174 ? -16.238 -1.269 3.657 1.00 97.88 174 SER A CA 1
ATOM 1415 C C . SER A 1 174 ? -16.023 -1.757 2.224 1.00 97.88 174 SER A C 1
ATOM 1417 O O . SER A 1 174 ? -16.830 -2.538 1.720 1.00 97.88 174 SER A O 1
ATOM 1419 N N . HIS A 1 175 ? -14.899 -1.388 1.606 1.00 97.69 175 HIS A N 1
ATOM 1420 C CA . HIS A 1 175 ? -14.563 -1.767 0.232 1.00 97.69 175 HIS A CA 1
ATOM 1421 C C . HIS A 1 175 ? -13.764 -3.075 0.130 1.00 97.69 175 HIS A C 1
ATOM 1423 O O . HIS A 1 175 ? -13.567 -3.596 -0.970 1.00 97.69 175 HIS A O 1
ATOM 1429 N N . CYS A 1 176 ? -13.313 -3.646 1.252 1.00 97.38 176 CYS A N 1
ATOM 1430 C CA . CYS A 1 176 ? -12.674 -4.958 1.260 1.00 97.38 176 CYS A CA 1
ATOM 1431 C C . CYS A 1 176 ? -13.679 -6.053 0.872 1.00 97.38 176 CYS A C 1
ATOM 1433 O O . CYS A 1 176 ? -14.799 -6.120 1.395 1.00 97.38 176 CYS A O 1
ATOM 1435 N N . HIS A 1 177 ? -13.255 -6.954 -0.019 1.00 95.62 177 HIS A N 1
ATOM 1436 C CA . HIS A 1 177 ? -14.105 -8.023 -0.525 1.00 95.62 177 HIS A CA 1
ATOM 1437 C C . HIS A 1 177 ? -14.661 -8.895 0.612 1.00 95.62 177 HIS A C 1
ATOM 1439 O O . HIS A 1 177 ? -13.963 -9.262 1.559 1.00 95.62 177 HIS A O 1
ATOM 1445 N N . ARG A 1 178 ? -15.947 -9.249 0.518 1.00 93.50 178 ARG A N 1
ATOM 1446 C CA . ARG A 1 178 ? -16.678 -9.969 1.573 1.00 93.50 178 ARG A CA 1
ATOM 1447 C C . ARG A 1 178 ? -16.113 -11.353 1.899 1.00 93.50 178 ARG A C 1
ATOM 1449 O O . ARG A 1 178 ? -16.255 -11.776 3.038 1.00 93.50 178 ARG A O 1
ATOM 1456 N N . SER A 1 179 ? -15.473 -12.037 0.946 1.00 94.88 179 SER A N 1
ATOM 1457 C CA . SER A 1 179 ? -14.827 -13.338 1.198 1.00 94.88 179 SER A CA 1
ATOM 1458 C C . SER A 1 179 ? -13.439 -13.212 1.834 1.00 94.88 179 SER A C 1
ATOM 1460 O O . SER A 1 179 ? -12.932 -14.179 2.394 1.00 94.88 179 SER A O 1
ATOM 1462 N N . SER A 1 180 ? -12.820 -12.027 1.809 1.00 95.69 180 SER A N 1
ATOM 1463 C CA . SER A 1 180 ? -11.470 -11.800 2.334 1.00 95.69 180 SER A CA 1
ATOM 1464 C C . SER A 1 180 ? -11.480 -11.584 3.851 1.00 95.69 180 SER A C 1
ATOM 1466 O O . SER A 1 180 ? -11.054 -10.539 4.344 1.00 95.69 180 SER A O 1
ATOM 1468 N N . GLN A 1 181 ? -11.956 -12.581 4.607 1.00 95.31 181 GLN A N 1
ATOM 1469 C CA . GLN A 1 181 ? -12.118 -12.502 6.068 1.00 95.31 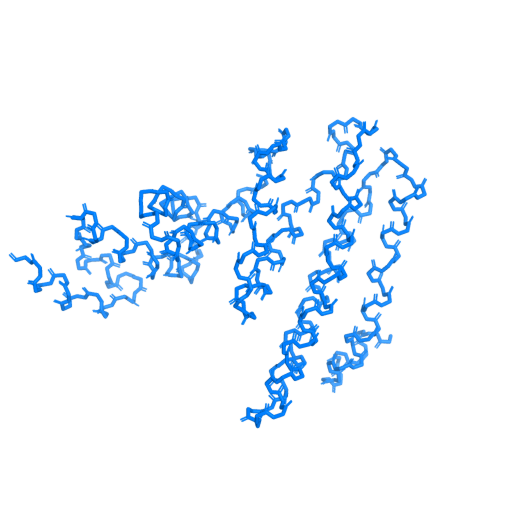181 GLN A CA 1
ATOM 1470 C C . GLN A 1 181 ? -10.819 -12.116 6.782 1.00 95.31 181 GLN A C 1
ATOM 1472 O O . GLN A 1 181 ? -10.826 -11.247 7.651 1.00 95.31 181 GLN A O 1
ATOM 1477 N N . LYS A 1 182 ? -9.685 -12.684 6.350 1.00 96.31 182 LYS A N 1
ATOM 1478 C CA . LYS A 1 182 ? -8.358 -12.355 6.889 1.00 96.31 182 LYS A CA 1
ATOM 1479 C C . LYS A 1 182 ? -8.025 -10.867 6.736 1.00 96.31 182 LYS A C 1
ATOM 1481 O O . LYS A 1 182 ? -7.597 -10.240 7.700 1.00 96.31 182 LYS A O 1
ATOM 1486 N N . ASN A 1 183 ? -8.283 -10.284 5.564 1.00 96.75 183 ASN A N 1
ATOM 1487 C CA . ASN A 1 183 ? -8.020 -8.864 5.314 1.00 96.75 183 ASN A CA 1
ATOM 1488 C C . ASN A 1 183 ? -8.960 -7.972 6.130 1.00 96.75 183 ASN A C 1
ATOM 1490 O O . ASN A 1 183 ? -8.515 -6.993 6.721 1.00 96.75 183 ASN A O 1
ATOM 1494 N N . LYS A 1 184 ? -10.246 -8.336 6.226 1.00 97.69 184 LYS A N 1
ATOM 1495 C CA . LYS A 1 184 ? -11.206 -7.615 7.074 1.00 97.69 184 LYS A CA 1
ATOM 1496 C C . LYS A 1 184 ? -10.792 -7.623 8.539 1.00 97.69 184 LYS A C 1
ATOM 1498 O O . LYS A 1 184 ? -10.805 -6.572 9.172 1.00 97.69 184 LYS A O 1
ATOM 1503 N N . ARG A 1 185 ? -10.361 -8.778 9.050 1.00 97.50 185 ARG A N 1
ATOM 1504 C CA . ARG A 1 185 ? -9.812 -8.905 10.402 1.00 97.50 185 ARG A CA 1
ATOM 1505 C C . ARG A 1 185 ? -8.584 -8.015 10.594 1.00 97.50 185 ARG A C 1
ATOM 1507 O O . ARG A 1 185 ? -8.529 -7.282 11.573 1.00 97.50 185 ARG A O 1
ATOM 1514 N N . MET A 1 186 ? -7.635 -8.025 9.653 1.00 97.50 186 MET A N 1
ATOM 1515 C CA . MET A 1 186 ? -6.449 -7.157 9.712 1.00 97.50 186 MET A CA 1
ATOM 1516 C C . MET A 1 186 ? -6.816 -5.672 9.779 1.00 97.50 186 MET A C 1
ATOM 1518 O O . MET A 1 186 ? -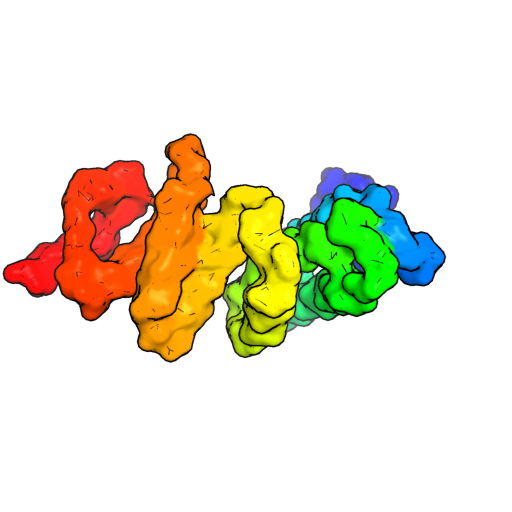6.226 -4.944 10.567 1.00 97.50 186 MET A O 1
ATOM 1522 N N . ILE A 1 187 ? -7.797 -5.224 8.992 1.00 98.44 187 ILE A N 1
ATOM 1523 C CA . ILE A 1 187 ? -8.264 -3.832 9.032 1.00 98.44 187 ILE A CA 1
ATOM 1524 C C . ILE A 1 187 ? -8.906 -3.521 10.391 1.00 98.44 187 ILE A C 1
ATOM 1526 O O . ILE A 1 187 ? -8.592 -2.498 10.995 1.00 98.44 187 ILE A O 1
ATOM 1530 N N . LEU A 1 188 ? -9.759 -4.415 10.902 1.00 97.88 188 LEU A N 1
ATOM 1531 C CA . LEU A 1 188 ? -10.458 -4.222 12.174 1.00 97.88 188 LEU A CA 1
ATOM 1532 C C . LEU A 1 188 ? -9.526 -4.145 13.385 1.00 97.88 188 LEU A C 1
ATOM 1534 O O . LEU A 1 188 ? -9.823 -3.386 14.299 1.00 97.88 188 LEU A O 1
ATOM 1538 N N . ILE A 1 189 ? -8.396 -4.860 13.384 1.00 97.31 189 ILE A N 1
ATOM 1539 C CA . ILE A 1 189 ? -7.394 -4.765 14.462 1.00 97.31 189 ILE A CA 1
ATOM 1540 C C . ILE A 1 189 ? -6.926 -3.319 14.674 1.00 97.31 189 ILE A C 1
ATOM 1542 O O . ILE A 1 189 ? -6.662 -2.934 15.808 1.00 97.31 189 ILE A O 1
ATOM 1546 N N . TYR A 1 190 ? -6.856 -2.518 13.608 1.00 97.81 190 TYR A N 1
ATOM 1547 C CA . TYR A 1 190 ? -6.471 -1.107 13.691 1.00 97.81 190 TYR A CA 1
ATOM 1548 C C . TYR A 1 190 ? -7.678 -0.170 13.777 1.00 97.81 190 TYR A C 1
ATOM 1550 O O . TYR A 1 190 ? -7.625 0.830 14.483 1.00 97.81 190 TYR A O 1
ATOM 1558 N N . LEU A 1 191 ? -8.783 -0.490 13.096 1.00 98.00 191 LEU A N 1
ATOM 1559 C CA . LEU A 1 191 ? -9.977 0.358 13.098 1.00 98.00 191 LEU A CA 1
ATOM 1560 C C . LEU A 1 191 ? -10.673 0.382 14.462 1.00 98.00 191 LEU A C 1
ATOM 1562 O O . LEU A 1 191 ? -11.174 1.426 14.865 1.00 98.00 191 LEU A O 1
ATOM 1566 N N . LEU A 1 192 ? -10.729 -0.755 15.164 1.00 97.00 192 LEU A N 1
ATOM 1567 C CA . LEU A 1 192 ? -11.441 -0.855 16.437 1.00 97.00 192 LEU A CA 1
ATOM 1568 C C . LEU A 1 192 ? -10.848 0.059 17.518 1.00 97.00 192 LEU A C 1
ATOM 1570 O O . LEU A 1 192 ? -11.614 0.865 18.038 1.00 97.00 192 LEU A O 1
ATOM 1574 N N . PRO A 1 193 ? -9.530 0.034 17.811 1.00 95.62 193 PRO A N 1
ATOM 1575 C CA . PRO A 1 193 ? -8.932 0.981 18.751 1.00 95.62 193 PRO A CA 1
ATOM 1576 C C . PRO A 1 193 ? -9.231 2.441 18.404 1.00 95.62 193 PRO A C 1
ATOM 1578 O O . PRO A 1 193 ? -9.600 3.216 19.279 1.00 95.62 193 PRO A O 1
ATOM 1581 N N . VAL A 1 194 ? -9.137 2.806 17.121 1.00 97.06 194 VAL A N 1
ATOM 1582 C CA . VAL A 1 194 ? -9.414 4.172 16.656 1.00 97.06 194 VAL A CA 1
ATOM 1583 C C . VAL A 1 194 ? -10.875 4.555 16.909 1.00 97.06 194 VAL A C 1
ATOM 1585 O O . VAL A 1 194 ? -11.142 5.600 17.490 1.00 97.06 194 VAL A O 1
ATOM 1588 N N . LYS A 1 195 ? -11.830 3.693 16.542 1.00 95.88 195 LYS A N 1
ATOM 1589 C CA . LYS A 1 195 ? -13.262 3.917 16.796 1.00 95.88 195 LYS A CA 1
ATOM 1590 C C . LYS A 1 195 ? -13.557 4.034 18.293 1.00 95.88 195 LYS A C 1
ATOM 1592 O O . LYS A 1 195 ? -14.309 4.918 18.684 1.00 95.88 195 LYS A O 1
ATOM 1597 N N . MET A 1 196 ? -12.938 3.196 19.122 1.00 94.62 196 MET A N 1
ATOM 1598 C CA . MET A 1 196 ? -13.116 3.220 20.577 1.00 94.62 196 MET A CA 1
ATOM 1599 C C . MET A 1 196 ? -12.594 4.518 21.199 1.00 94.62 196 MET A C 1
ATOM 1601 O O . MET A 1 196 ? -13.288 5.097 22.029 1.00 94.62 196 MET A O 1
ATOM 1605 N N . LEU A 1 197 ? -11.430 5.012 20.759 1.00 93.56 197 LEU A N 1
ATOM 1606 C CA . LEU A 1 197 ? -10.889 6.316 21.173 1.00 93.56 197 LEU A CA 1
ATOM 1607 C C . LEU A 1 197 ? -11.808 7.482 20.785 1.00 93.56 197 LEU A C 1
ATOM 1609 O O . LEU A 1 197 ? -11.874 8.479 21.494 1.00 93.56 197 LEU A O 1
ATOM 1613 N N . LEU A 1 198 ? -12.543 7.339 19.682 1.00 94.06 198 LEU A N 1
ATOM 1614 C CA . LEU A 1 198 ? -13.544 8.303 19.222 1.00 94.06 198 LEU A CA 1
ATOM 1615 C C . LEU A 1 198 ? -14.934 8.080 19.853 1.00 94.06 198 LEU A C 1
ATOM 1617 O O . LEU A 1 198 ? -15.904 8.703 19.434 1.00 94.06 198 LEU A O 1
ATOM 1621 N N . GLY A 1 199 ? -15.052 7.196 20.852 1.00 92.81 199 GLY A N 1
ATOM 1622 C CA . GLY A 1 199 ? -16.293 6.946 21.595 1.00 92.81 199 GLY A CA 1
ATOM 1623 C C . GLY A 1 199 ? -17.225 5.895 20.980 1.00 92.81 199 GLY A C 1
ATOM 1624 O O . GLY A 1 199 ? -18.308 5.639 21.503 1.00 92.81 199 GLY A O 1
ATOM 1625 N N . HIS A 1 200 ? -16.824 5.234 19.894 1.00 93.12 200 HIS A N 1
ATOM 1626 C CA . HIS A 1 200 ? -17.614 4.196 19.236 1.00 93.12 200 HIS A CA 1
ATOM 1627 C C . HIS A 1 200 ? -17.170 2.792 19.655 1.00 93.12 200 HIS A C 1
ATOM 1629 O O . HIS A 1 200 ? -16.175 2.250 19.170 1.00 93.12 200 HIS A O 1
ATOM 1635 N N . MET A 1 201 ? -17.962 2.164 20.523 1.00 93.25 201 MET A N 1
ATOM 1636 C CA . MET A 1 201 ? -17.694 0.816 21.024 1.00 93.25 201 MET A CA 1
ATOM 1637 C C . MET A 1 201 ? -18.176 -0.284 20.061 1.00 93.25 201 MET A C 1
ATOM 1639 O O . MET A 1 201 ? -19.301 -0.207 19.554 1.00 93.25 201 MET A O 1
ATOM 1643 N N . PRO A 1 202 ? -17.385 -1.349 19.823 1.00 94.62 202 PRO A N 1
ATOM 1644 C CA . PRO A 1 202 ? -17.803 -2.451 18.966 1.00 94.62 202 PRO A CA 1
ATOM 1645 C C . PRO A 1 202 ? -18.927 -3.286 19.580 1.00 94.62 202 PRO A C 1
ATOM 1647 O O . PRO A 1 202 ? -19.106 -3.375 20.794 1.00 94.62 202 PRO A O 1
ATOM 1650 N N . THR A 1 203 ? -19.668 -3.980 18.718 1.00 93.88 203 THR A N 1
ATOM 1651 C CA . THR A 1 203 ? -20.645 -4.978 19.162 1.00 93.88 203 THR A CA 1
ATOM 1652 C C . THR A 1 203 ? -19.976 -6.333 19.380 1.00 93.88 203 THR A C 1
ATOM 1654 O O . THR A 1 203 ? -19.105 -6.744 18.612 1.00 93.88 203 THR A O 1
ATOM 1657 N N . LEU A 1 204 ? -20.450 -7.097 20.368 1.00 93.38 204 LEU A N 1
ATOM 1658 C CA . LEU A 1 204 ? -19.940 -8.447 20.641 1.00 93.38 204 LEU A CA 1
ATOM 1659 C C . LEU A 1 204 ? -20.073 -9.382 19.423 1.00 93.38 204 LEU A C 1
ATOM 1661 O O . LEU A 1 204 ? -19.213 -10.225 19.178 1.00 93.38 204 LEU A O 1
ATOM 1665 N N . ARG A 1 205 ? -21.129 -9.205 18.615 1.00 95.38 205 ARG A N 1
ATOM 1666 C CA . ARG A 1 205 ? -21.342 -9.958 17.368 1.00 95.38 205 ARG A CA 1
ATOM 1667 C C . ARG A 1 205 ? -20.235 -9.697 16.345 1.00 95.38 205 ARG A C 1
ATOM 1669 O O . ARG A 1 205 ? -19.794 -10.635 15.685 1.00 95.38 205 ARG A O 1
ATOM 1676 N N . LEU A 1 206 ? -19.787 -8.445 16.213 1.00 94.75 206 LEU A N 1
ATOM 1677 C CA . LEU A 1 206 ? -18.675 -8.082 15.334 1.00 94.75 206 LEU A CA 1
ATOM 1678 C C . LEU A 1 206 ? -17.373 -8.741 15.802 1.00 94.75 206 LEU A C 1
ATOM 1680 O O . LEU A 1 206 ? -16.675 -9.335 14.981 1.00 94.75 206 LEU A O 1
ATOM 1684 N N . LEU A 1 207 ? -17.084 -8.675 17.107 1.00 95.38 207 LEU A N 1
ATOM 1685 C CA . LEU A 1 207 ? -15.870 -9.257 17.687 1.00 95.38 207 LEU A CA 1
ATOM 1686 C C . LEU A 1 207 ? -15.814 -10.773 17.481 1.00 95.38 207 LEU A C 1
ATOM 1688 O O . LEU A 1 207 ? -14.802 -11.285 17.010 1.00 95.38 207 LEU A O 1
ATOM 1692 N N . LYS A 1 208 ? -16.923 -11.480 17.734 1.00 95.44 208 LYS A N 1
ATOM 1693 C CA . LYS A 1 208 ? -17.025 -12.926 17.485 1.00 95.44 208 LYS A CA 1
ATOM 1694 C C . LYS A 1 208 ? -16.853 -13.271 16.005 1.00 95.44 208 LYS A C 1
ATOM 1696 O O . LYS A 1 208 ? -16.131 -14.203 15.676 1.00 95.44 208 LYS A O 1
ATOM 1701 N N . LYS A 1 209 ? -17.483 -12.509 15.102 1.00 95.25 209 LYS A N 1
ATOM 1702 C CA . LYS A 1 209 ? -17.443 -12.774 13.653 1.00 95.25 209 LYS A CA 1
ATOM 1703 C C . LYS A 1 209 ? -16.025 -12.753 13.075 1.00 95.25 209 LYS A C 1
ATOM 1705 O O . LYS A 1 209 ? -15.744 -13.521 12.162 1.00 95.25 209 LYS A O 1
ATOM 1710 N N . TYR A 1 210 ? -15.173 -11.851 13.556 1.00 95.56 210 TYR A N 1
ATOM 1711 C CA . TYR A 1 210 ? -13.820 -11.665 13.026 1.00 95.56 210 TYR A CA 1
ATOM 1712 C C . TYR A 1 210 ? -12.720 -12.166 13.966 1.00 95.56 210 TYR A C 1
ATOM 1714 O O . TYR A 1 210 ? -11.557 -11.871 13.709 1.00 95.56 210 TYR A O 1
ATOM 1722 N N . ASP A 1 211 ? -13.063 -12.921 15.014 1.00 95.50 211 ASP A N 1
ATOM 1723 C CA . ASP A 1 211 ? -12.107 -13.433 16.003 1.00 95.50 211 ASP A CA 1
ATOM 1724 C C . ASP A 1 211 ? -11.248 -12.312 16.628 1.00 95.50 211 ASP A C 1
ATOM 1726 O O . ASP A 1 211 ? -10.027 -12.238 16.461 1.00 95.50 211 ASP A O 1
ATOM 1730 N N . LEU A 1 212 ? -11.938 -11.357 17.262 1.00 95.88 212 LEU A N 1
ATOM 1731 C CA . LEU A 1 212 ? -11.377 -10.140 17.862 1.00 95.88 212 LEU A CA 1
ATOM 1732 C C . LEU A 1 212 ? -11.801 -9.968 19.331 1.00 95.88 212 LEU A C 1
ATOM 1734 O O . LEU A 1 212 ? -12.015 -8.854 19.811 1.00 95.88 212 LEU A O 1
ATOM 1738 N N . MET A 1 213 ? -11.961 -11.081 20.046 1.00 95.50 213 MET A N 1
ATOM 1739 C CA . MET A 1 213 ? -12.457 -11.093 21.426 1.00 95.50 213 MET A CA 1
ATOM 1740 C C . MET A 1 213 ? -11.533 -10.383 22.422 1.00 95.50 213 MET A C 1
ATOM 1742 O O . MET A 1 213 ? -12.014 -9.939 23.457 1.00 95.50 213 MET A O 1
ATOM 1746 N N . GLN A 1 214 ? -10.261 -10.161 22.083 1.00 93.25 214 GLN A N 1
ATOM 1747 C CA . GLN A 1 214 ? -9.330 -9.368 22.891 1.00 93.25 214 GLN A CA 1
ATOM 1748 C C . GLN A 1 214 ? -9.788 -7.917 23.138 1.00 93.25 214 GLN A C 1
ATOM 1750 O O . GLN A 1 214 ? -9.312 -7.280 24.069 1.00 93.25 214 GLN A O 1
ATOM 1755 N N . PHE A 1 215 ? -10.715 -7.377 22.335 1.00 93.38 215 PHE A N 1
ATOM 1756 C CA . PHE A 1 215 ? -11.295 -6.045 22.569 1.00 93.38 215 PHE A CA 1
ATOM 1757 C C . PHE A 1 215 ? -12.547 -6.067 23.461 1.00 93.38 215 PHE A C 1
ATOM 1759 O O . PHE A 1 215 ? -13.086 -5.005 23.781 1.00 93.38 215 PHE A O 1
ATOM 1766 N N . ALA A 1 216 ? -13.046 -7.247 23.848 1.00 92.44 216 ALA A N 1
ATOM 1767 C CA . ALA A 1 216 ? -14.292 -7.375 24.603 1.00 92.44 216 ALA A CA 1
ATOM 1768 C C . ALA A 1 216 ? -14.175 -6.780 26.011 1.00 92.44 216 ALA A C 1
ATOM 1770 O O . ALA A 1 216 ? -15.056 -6.023 26.418 1.00 92.44 216 ALA A O 1
ATOM 1771 N N . ASP A 1 217 ? -13.073 -7.055 26.712 1.00 88.75 217 ASP A N 1
ATOM 1772 C CA . ASP A 1 217 ? -12.860 -6.575 28.082 1.00 88.75 217 ASP A CA 1
ATOM 1773 C C . ASP A 1 217 ? -12.737 -5.053 28.127 1.00 88.75 217 ASP A C 1
ATOM 1775 O O . ASP A 1 217 ? -13.396 -4.399 28.932 1.00 88.75 217 ASP A O 1
ATOM 1779 N N . VAL A 1 218 ? -11.992 -4.473 27.181 1.00 87.25 218 VAL A N 1
ATOM 1780 C CA . VAL A 1 218 ? -11.873 -3.014 27.038 1.00 87.25 218 VAL A CA 1
ATOM 1781 C C . VAL A 1 218 ? -13.237 -2.390 26.736 1.00 87.25 218 VAL A C 1
ATOM 1783 O O . VAL A 1 218 ? -13.606 -1.377 27.317 1.00 87.25 218 VAL A O 1
ATOM 1786 N N . THR A 1 219 ? -14.034 -3.026 25.875 1.00 87.38 219 THR A N 1
ATOM 1787 C CA . THR A 1 219 ? -15.390 -2.551 25.560 1.00 87.38 219 THR A CA 1
ATOM 1788 C C . THR A 1 219 ? -16.318 -2.590 26.777 1.00 87.38 219 THR A C 1
ATOM 1790 O O . THR A 1 219 ? -17.196 -1.740 26.901 1.00 87.38 219 THR A O 1
ATOM 1793 N N . LYS A 1 220 ? -16.149 -3.578 27.665 1.00 87.50 220 LYS A N 1
ATOM 1794 C CA . LYS A 1 220 ? -16.925 -3.700 28.904 1.00 87.50 220 LYS A CA 1
ATOM 1795 C C . LYS A 1 220 ? -16.483 -2.682 29.954 1.00 87.50 220 LYS A C 1
ATOM 1797 O O . LYS A 1 220 ? -17.338 -2.164 30.648 1.00 87.50 220 LYS A O 1
ATOM 1802 N N . ALA A 1 221 ? -15.184 -2.410 30.061 1.00 86.25 221 ALA A N 1
ATOM 1803 C CA . ALA A 1 221 ? -14.625 -1.502 31.061 1.00 86.25 221 ALA A CA 1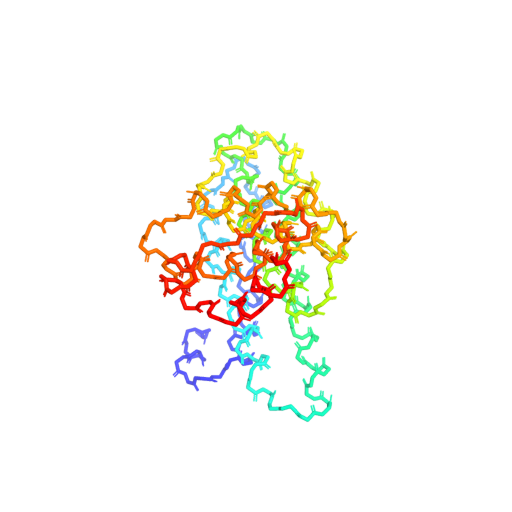
ATOM 1804 C C . ALA A 1 221 ? -14.926 -0.018 30.792 1.00 86.25 221 ALA A C 1
ATOM 1806 O O . ALA A 1 221 ? -14.948 0.772 31.727 1.00 86.25 221 ALA A O 1
ATOM 1807 N N . VAL A 1 222 ? -15.123 0.367 29.526 1.00 82.19 222 VAL A N 1
ATOM 1808 C CA . VAL A 1 222 ? -15.415 1.761 29.137 1.00 82.19 222 VAL A CA 1
ATOM 1809 C C . VAL A 1 222 ? -16.920 2.084 29.177 1.00 82.19 222 VAL A C 1
ATOM 1811 O O . VAL A 1 222 ? -17.296 3.250 29.094 1.00 82.19 222 VAL A O 1
ATOM 1814 N N . ARG A 1 223 ? -17.786 1.069 29.284 1.00 66.69 223 ARG A N 1
ATOM 1815 C CA . ARG A 1 223 ? -19.237 1.236 29.455 1.00 66.69 223 ARG A CA 1
ATOM 1816 C C . ARG A 1 223 ? -19.600 1.369 30.923 1.00 66.69 223 ARG A C 1
ATOM 1818 O O . ARG A 1 223 ? -20.530 2.157 31.186 1.00 66.69 223 ARG A O 1
#

Secondary structure (DSSP, 8-state):
-HHHHHHTT-HHHHHHHHHHHHHHHHHHHHH-SS--TTHHHHHHHHHHHHHHHHHHHHHS-S-HHHHHHHHHHHHHHHHHHHHHHHHHHT--SS-TTT-GGGGHHHHHHHHHHHHHHTT-GGGHHHHHHHHHTSTTTTTS-HHHHHHHHHHHHHHHHHTT-HHHHHHHHHHHHHHS-TT-HHHHHHHHHHHHHHHHHTT-PPPHHHHHHTT-GGGHHHHHH--